Protein 9VLB (pdb70)

B-factor: mean 45.8, std 17.53, range [21.72, 123.03]

Structure (mmCIF, N/CA/C/O backbone):
data_9VLB
#
_entry.id   9VLB
#
_cell.length_a   77.593
_cell.length_b   109.735
_cell.length_c   40.760
_cell.angle_alpha   90.00
_cell.angle_beta   90.00
_cell.angle_gamma   90.00
#
_symmetry.space_group_name_H-M   'P 21 21 2'
#
loop_
_entity.id
_entity.type
_entity.pdbx_description
1 polymer 'Ras-related protein Rab7'
2 non-polymer "GUANOSINE-5'-DIPHOSPHATE"
3 non-polymer 'MAGNESIUM ION'
4 water water
#
loop_
_atom_site.group_PDB
_atom_site.id
_atom_site.type_symbol
_atom_site.label_atom_id
_atom_site.label_alt_id
_atom_site.label_comp_id
_atom_site.label_asym_id
_atom_site.label_entity_id
_atom_site.label_seq_id
_atom_site.pdbx_PDB_ins_code
_atom_site.Cartn_x
_atom_site.Cartn_y
_atom_site.Cartn_z
_atom_site.occupancy
_atom_site.B_iso_or_equiv
_atom_site.auth_seq_id
_atom_site.auth_comp_id
_atom_site.auth_asym_id
_atom_site.auth_atom_id
_atom_site.pdbx_PDB_model_num
ATOM 1 N N . THR A 1 6 ? 66.956 39.269 47.754 1.00 47.06 6 THR A N 1
ATOM 2 C CA . THR A 1 6 ? 66.235 38.759 46.594 1.00 38.66 6 THR A CA 1
ATOM 3 C C . THR A 1 6 ? 65.043 39.653 46.256 1.00 38.25 6 THR A C 1
ATOM 4 O O . THR A 1 6 ? 64.341 40.125 47.151 1.00 49.09 6 THR A O 1
ATOM 8 N N . PRO A 1 7 ? 64.819 39.889 44.965 1.00 37.76 7 PRO A N 1
ATOM 9 C CA . PRO A 1 7 ? 63.744 40.801 44.560 1.00 37.26 7 PRO A CA 1
ATOM 10 C C . PRO A 1 7 ? 62.367 40.210 44.813 1.00 34.98 7 PRO A C 1
ATOM 11 O O . PRO A 1 7 ? 62.172 38.992 44.810 1.00 33.64 7 PRO A O 1
ATOM 15 N N . VAL A 1 8 ? 61.403 41.100 45.031 1.00 34.84 8 VAL A N 1
ATOM 16 C CA . VAL A 1 8 ? 60.010 40.731 45.256 1.00 33.07 8 VAL A CA 1
ATOM 17 C C . VAL A 1 8 ? 59.191 41.267 44.091 1.00 32.55 8 VAL A C 1
ATOM 18 O O . VAL A 1 8 ? 59.110 42.485 43.887 1.00 33.75 8 VAL A O 1
ATOM 22 N N . LEU A 1 9 ? 58.582 40.362 43.332 1.00 32.43 9 LEU A N 1
ATOM 23 C CA . LEU A 1 9 ? 57.811 40.713 42.147 1.00 32.81 9 LEU A CA 1
ATOM 24 C C . LEU A 1 9 ? 56.325 40.549 42.440 1.00 29.59 9 LEU A C 1
ATOM 25 O O . LEU A 1 9 ? 55.891 39.485 42.894 1.00 27.98 9 LEU A O 1
ATOM 30 N N . LYS A 1 10 ? 55.554 41.601 42.174 1.00 30.64 10 LYS A N 1
ATOM 31 C CA . LYS A 1 10 ? 54.136 41.638 42.507 1.00 28.52 10 LYS A CA 1
ATOM 32 C C . LYS A 1 10 ? 53.306 41.061 41.367 1.00 27.20 10 LYS A C 1
ATOM 33 O O . LYS A 1 10 ? 53.411 41.513 40.222 1.00 27.44 10 LYS A O 1
ATOM 39 N N . VAL A 1 11 ? 52.482 40.065 41.686 1.00 26.07 11 VAL A N 1
ATOM 40 C CA . VAL A 1 11 ? 51.562 39.454 40.733 1.00 24.99 11 VAL A CA 1
ATOM 41 C C . VAL A 1 11 ? 50.150 39.657 41.257 1.00 24.72 11 VAL A C 1
ATOM 42 O O . VAL A 1 11 ? 49.823 39.205 42.361 1.00 29.22 11 VAL A O 1
ATOM 46 N N . ILE A 1 12 ? 49.316 40.322 40.471 1.00 27.67 12 ILE A N 1
ATOM 47 C CA . ILE A 1 12 ? 47.925 40.543 40.838 1.00 24.60 12 ILE A CA 1
ATOM 48 C C . ILE A 1 12 ? 47.055 39.528 40.115 1.00 23.61 12 ILE A C 1
ATOM 49 O O . ILE A 1 12 ? 47.383 39.052 39.022 1.00 23.09 12 ILE A O 1
ATOM 54 N N . LEU A 1 13 ? 45.938 39.181 40.745 1.00 23.63 13 LEU A N 1
ATOM 55 C CA . LEU A 1 13 ? 44.925 38.324 40.148 1.00 23.06 13 LEU A CA 1
ATOM 56 C C . LEU A 1 13 ? 43.755 39.196 39.714 1.00 23.35 13 LEU A C 1
ATOM 57 O O . LEU A 1 13 ? 43.151 39.887 40.542 1.00 24.19 13 LEU A O 1
ATOM 62 N N . CYS A 1 14 ? 43.446 39.172 38.423 1.00 22.86 14 CYS A N 1
ATOM 63 C CA . CYS A 1 14 ? 42.372 39.976 37.865 1.00 23.14 14 CYS A CA 1
ATOM 64 C C . CYS A 1 14 ? 41.351 39.076 37.184 1.00 22.77 14 CYS A C 1
ATOM 65 O O . CYS A 1 14 ? 41.635 37.928 36.834 1.00 32.29 14 CYS A O 1
ATOM 68 N N . GLY A 1 15 ? 40.150 39.617 37.003 1.00 23.21 15 GLY A N 1
ATOM 69 C CA . GLY A 1 15 ? 39.053 38.868 36.425 1.00 23.17 15 GLY A CA 1
ATOM 70 C C . GLY A 1 15 ? 37.741 39.188 37.108 1.00 24.14 15 GLY A C 1
ATOM 71 O O . GLY A 1 15 ? 37.723 39.904 38.114 1.00 24.91 15 GLY A O 1
ATOM 72 N N . GLU A 1 16 ? 36.636 38.669 36.580 1.00 24.40 16 GLU A N 1
ATOM 73 C CA . GLU A 1 16 ? 35.343 38.958 37.174 1.00 25.63 16 GLU A CA 1
ATOM 74 C C . GLU A 1 16 ? 35.104 38.071 38.395 1.00 26.45 16 GLU A C 1
ATOM 75 O O . GLU A 1 16 ? 35.882 37.167 38.710 1.00 25.98 16 GLU A O 1
ATOM 81 N N . TYR A 1 17 ? 34.003 38.347 39.087 1.00 27.95 17 TYR A N 1
ATOM 82 C CA . TYR A 1 17 ? 33.667 37.630 40.309 1.00 29.21 17 TYR A CA 1
ATOM 83 C C . TYR A 1 17 ? 33.150 36.235 39.974 1.00 29.47 17 TYR A C 1
ATOM 84 O O . TYR A 1 17 ? 32.186 36.087 39.217 1.00 29.91 17 TYR A O 1
ATOM 93 N N . GLY A 1 18 ? 33.796 35.213 40.531 1.00 29.39 18 GLY A N 1
ATOM 94 C CA . GLY A 1 18 ? 33.362 33.842 40.367 1.00 30.07 18 GLY A CA 1
ATOM 95 C C . GLY A 1 18 ? 34.191 32.983 39.435 1.00 28.80 18 GLY A C 1
ATOM 96 O O . GLY A 1 18 ? 33.801 31.840 39.170 1.00 29.59 18 GLY A O 1
ATOM 97 N N . VAL A 1 19 ? 35.321 33.485 38.933 1.00 28.19 19 VAL A N 1
ATOM 98 C CA . VAL A 1 19 ? 36.121 32.697 38.000 1.00 26.30 19 VAL A CA 1
ATOM 99 C C . VAL A 1 19 ? 37.046 31.734 38.735 1.00 26.38 19 VAL A C 1
ATOM 100 O O . VAL A 1 19 ? 37.356 30.654 38.218 1.00 27.59 19 VAL A O 1
ATOM 104 N N . GLY A 1 20 ? 37.504 32.092 39.931 1.00 26.49 20 GLY A N 1
ATOM 105 C CA . GLY A 1 20 ? 38.388 31.223 40.682 1.00 26.65 20 GLY A CA 1
ATOM 106 C C . GLY A 1 20 ? 39.680 31.886 41.111 1.00 25.66 20 GLY A C 1
ATOM 107 O O . GLY A 1 20 ? 40.685 31.204 4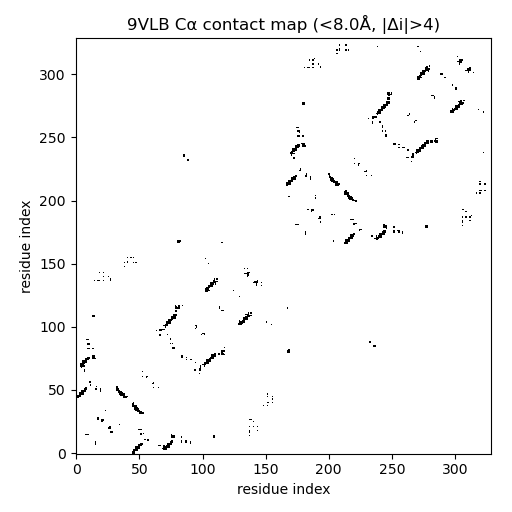1.336 1.00 27.53 20 GLY A O 1
ATOM 108 N N . LYS A 1 21 ? 39.672 33.216 41.228 1.00 25.30 21 LYS A N 1
ATOM 109 C CA . LYS A 1 21 ? 40.873 33.925 41.659 1.00 24.70 21 LYS A CA 1
ATOM 110 C C . LYS A 1 21 ? 41.236 33.561 43.093 1.00 25.49 21 LYS A C 1
ATOM 111 O O . LYS A 1 21 ? 42.400 33.270 43.394 1.00 25.52 21 LYS A O 1
ATOM 117 N N . SER A 1 22 ? 40.249 33.568 43.992 1.00 26.83 22 SER A N 1
ATOM 118 C CA . SER A 1 22 ? 40.510 33.208 45.381 1.00 27.90 22 SER A CA 1
ATOM 119 C C . SER A 1 22 ? 40.904 31.744 45.518 1.00 28.06 22 SER A C 1
ATOM 120 O O . SER A 1 22 ? 41.691 31.395 46.405 1.00 28.37 22 SER A O 1
ATOM 123 N N . SER A 1 23 ? 40.367 30.876 44.656 1.00 28.06 23 SER A N 1
ATOM 124 C CA . SER A 1 23 ? 40.764 29.473 44.678 1.00 28.45 23 SER A CA 1
ATOM 125 C C . SER A 1 23 ? 42.211 29.305 44.234 1.00 27.20 23 SER A C 1
ATOM 126 O O . SER A 1 23 ? 42.952 28.495 44.805 1.00 37.96 23 SER A O 1
ATOM 129 N N . LEU A 1 24 ? 42.629 30.055 43.211 1.00 25.91 24 LEU A N 1
ATOM 130 C CA . LEU A 1 24 ? 44.031 30.043 42.808 1.00 25.00 24 LEU A CA 1
ATOM 131 C C . LEU A 1 24 ? 44.922 30.585 43.916 1.00 25.00 24 LEU A C 1
ATOM 132 O O . LEU A 1 24 ? 46.009 30.052 44.168 1.00 31.35 24 LEU A O 1
ATOM 137 N N . PHE A 1 25 ? 44.477 31.652 44.584 1.00 25.25 25 PHE A N 1
ATOM 138 C CA . PHE A 1 25 ? 45.241 32.215 45.692 1.00 26.11 25 PHE A CA 1
ATOM 139 C C . PHE A 1 25 ? 45.395 31.200 46.817 1.00 26.57 25 PHE A C 1
ATOM 140 O O . PHE A 1 25 ? 46.484 31.041 47.381 1.00 26.58 25 PHE A O 1
ATOM 148 N N . ARG A 1 26 ? 44.311 30.497 47.153 1.00 27.60 26 ARG A N 1
ATOM 149 C CA . ARG A 1 26 ? 44.398 29.451 48.165 1.00 28.83 26 ARG A CA 1
ATOM 150 C C . ARG A 1 26 ? 45.380 28.367 47.740 1.00 28.41 26 ARG A C 1
ATOM 151 O O . ARG A 1 26 ? 46.259 27.976 48.515 1.00 37.38 26 ARG A O 1
ATOM 159 N N . ARG A 1 27 ? 45.263 27.893 46.493 1.00 27.87 27 ARG A N 1
ATOM 160 C CA . ARG A 1 27 ? 46.189 26.886 45.978 1.00 27.68 27 ARG A CA 1
ATOM 161 C C . ARG A 1 27 ? 47.636 27.354 46.081 1.00 26.88 27 ARG A C 1
ATOM 162 O O . ARG A 1 27 ? 48.543 26.548 46.317 1.00 30.62 27 ARG A O 1
ATOM 170 N N . PHE A 1 28 ? 47.868 28.656 45.909 1.00 26.89 28 PHE A N 1
ATOM 171 C CA . PHE A 1 28 ? 49.212 29.206 46.052 1.00 25.54 28 PHE A CA 1
ATOM 172 C C . PHE A 1 28 ? 49.718 29.042 47.481 1.00 26.34 28 PHE A C 1
ATOM 173 O O . PHE A 1 28 ? 50.812 28.513 47.710 1.00 36.12 28 PHE A O 1
ATOM 181 N N . ILE A 1 29 ? 48.917 29.474 48.458 1.00 27.03 29 ILE A N 1
ATOM 182 C CA . ILE A 1 29 ? 49.318 29.398 49.862 1.00 28.05 29 ILE A CA 1
ATOM 183 C C . ILE A 1 29 ? 49.476 27.945 50.294 1.00 32.01 29 ILE A C 1
ATOM 184 O O . ILE A 1 29 ? 50.481 27.561 50.905 1.00 53.05 29 ILE A O 1
ATOM 189 N N . ASN A 1 30 ? 48.482 27.119 49.984 1.00 37.97 30 ASN A N 1
ATOM 190 C CA . ASN A 1 30 ? 48.489 25.701 50.309 1.00 30.92 30 ASN A CA 1
ATOM 191 C C . ASN A 1 30 ? 47.744 24.958 49.212 1.00 35.84 30 ASN A C 1
ATOM 192 O O . ASN A 1 30 ? 46.770 25.467 48.659 1.00 56.21 30 ASN A O 1
ATOM 197 N N . ASN A 1 31 ? 48.199 23.752 48.885 1.00 31.32 31 ASN A N 1
ATOM 198 C CA . ASN A 1 31 ? 47.526 22.996 47.830 1.00 32.27 31 ASN A CA 1
ATOM 199 C C . ASN A 1 31 ? 46.235 22.422 48.406 1.00 40.88 31 ASN A C 1
ATOM 200 O O . ASN A 1 31 ? 46.123 21.236 48.730 1.00 54.15 31 ASN A O 1
ATOM 205 N N . THR A 1 32 ? 45.239 23.300 48.536 1.00 33.25 32 THR A N 1
ATOM 206 C CA . THR A 1 32 ? 43.959 22.967 49.141 1.00 36.58 32 THR A CA 1
ATOM 207 C C . THR A 1 32 ? 42.822 23.510 48.291 1.00 34.59 32 THR A C 1
ATOM 208 O O . THR A 1 32 ? 42.964 24.525 47.604 1.00 35.07 32 THR A O 1
ATOM 212 N N . PHE A 1 33 ? 41.684 22.825 48.357 1.00 36.47 33 PHE A N 1
ATOM 213 C CA . PHE A 1 33 ? 40.461 23.281 47.716 1.00 36.60 33 PHE A CA 1
ATOM 214 C C . PHE A 1 33 ? 39.335 23.258 48.737 1.00 38.86 33 PHE A C 1
ATOM 215 O O . PHE A 1 33 ? 39.115 22.241 49.402 1.00 41.06 33 PHE A O 1
ATOM 223 N N . VAL A 1 34 ? 38.635 24.379 48.865 1.00 42.22 34 VAL A N 1
ATOM 224 C CA . VAL A 1 34 ? 37.494 24.508 49.758 1.00 40.95 34 VAL A CA 1
ATOM 225 C C . VAL A 1 34 ? 36.304 24.977 48.928 1.00 41.08 34 VAL A C 1
ATOM 226 O O . VAL A 1 34 ? 36.339 26.076 48.369 1.00 44.72 34 VAL A O 1
ATOM 230 N N . PRO A 1 35 ? 35.236 24.176 48.803 1.00 43.35 35 PRO A N 1
ATOM 231 C CA . PRO A 1 35 ? 34.032 24.546 48.049 1.00 45.60 35 PRO A CA 1
ATOM 232 C C . PRO A 1 35 ? 33.348 25.792 48.603 1.00 60.20 35 PRO A C 1
ATOM 233 O O . PRO A 1 35 ? 32.521 26.379 47.905 1.00 57.20 35 PRO A O 1
ATOM 237 N N . GLY A 1 44 ? 41.449 35.687 54.480 1.00 50.63 44 GLY A N 1
ATOM 238 C CA . GLY A 1 44 ? 42.695 35.794 55.218 1.00 48.89 44 GLY A CA 1
ATOM 239 C C . GLY A 1 44 ? 43.426 37.099 54.976 1.00 51.34 44 GLY A C 1
ATOM 240 O O . GLY A 1 44 ? 43.111 38.121 55.586 1.00 40.36 44 GLY A O 1
ATOM 241 N N . LEU A 1 45 ? 44.410 37.066 54.081 1.00 39.33 45 LEU A N 1
ATOM 242 C CA . LEU A 1 45 ? 45.197 38.237 53.735 1.00 40.57 45 LEU A CA 1
ATOM 243 C C . LEU A 1 45 ? 45.071 38.514 52.243 1.00 38.96 45 LEU A C 1
ATOM 244 O O . LEU A 1 45 ? 44.686 37.644 51.457 1.00 37.93 45 LEU A O 1
ATOM 249 N N . ASP A 1 46 ? 45.398 39.749 51.858 1.00 45.35 46 ASP A N 1
ATOM 250 C CA . ASP A 1 46 ? 45.297 40.155 50.463 1.00 35.06 46 ASP A CA 1
ATOM 251 C C . ASP A 1 46 ? 46.472 39.679 49.621 1.00 34.70 46 ASP A C 1
ATOM 252 O O . ASP A 1 46 ? 46.329 39.554 48.400 1.00 29.48 46 ASP A O 1
ATOM 257 N N . HIS A 1 47 ? 47.622 39.410 50.236 1.00 34.29 47 HIS A N 1
ATOM 258 C CA . HIS A 1 47 ? 48.821 39.052 49.495 1.00 29.73 47 HIS A CA 1
ATOM 259 C C . HIS A 1 47 ? 49.563 37.936 50.214 1.00 29.64 47 HIS A C 1
ATOM 260 O O . HIS A 1 47 ? 49.487 37.804 51.438 1.00 30.88 47 HIS A O 1
ATOM 267 N N . PHE A 1 48 ? 50.286 37.134 49.434 1.00 28.36 48 PHE A N 1
ATOM 268 C CA . PHE A 1 48 ? 51.097 36.047 49.959 1.00 28.28 48 PHE A CA 1
ATOM 269 C C . PHE A 1 48 ? 52.375 35.942 49.141 1.00 27.58 48 PHE A C 1
ATOM 270 O O . PHE A 1 48 ? 52.343 36.030 47.911 1.00 26.71 48 PHE A O 1
ATOM 278 N N . GLU A 1 49 ? 53.496 35.749 49.830 1.00 28.19 49 GLU A N 1
ATOM 279 C CA . GLU A 1 49 ? 54.812 35.706 49.208 1.00 28.00 49 GLU A CA 1
ATOM 280 C C . GLU A 1 49 ? 55.347 34.281 49.225 1.00 27.63 49 GLU A C 1
ATOM 281 O O . GLU A 1 49 ? 55.260 33.593 50.247 1.00 28.09 49 GLU A O 1
ATOM 287 N N . LYS A 1 50 ? 55.899 33.845 48.095 1.00 27.04 50 LYS A N 1
ATOM 288 C CA . LYS A 1 50 ? 56.488 32.520 47.961 1.00 26.96 50 LYS A CA 1
ATOM 289 C C . LYS A 1 50 ? 57.821 32.632 47.238 1.00 27.34 50 LYS A C 1
ATOM 290 O O . LYS A 1 50 ? 57.935 33.342 46.234 1.00 27.22 50 LYS A O 1
ATOM 296 N N . LEU A 1 51 ? 58.824 31.924 47.749 1.00 29.85 51 LEU A N 1
ATOM 297 C CA . LEU A 1 51 ? 60.176 31.996 47.211 1.00 30.11 51 LEU A CA 1
ATOM 298 C C . LEU A 1 51 ? 60.376 30.945 46.125 1.00 28.65 51 LEU A C 1
ATOM 299 O O . LEU A 1 51 ? 60.086 29.762 46.332 1.00 28.54 51 LEU A O 1
ATOM 304 N N . TYR A 1 52 ? 60.870 31.387 44.970 1.00 28.99 52 TYR A N 1
ATOM 305 C CA . TYR A 1 52 ? 61.217 30.521 43.852 1.00 29.38 52 TYR A CA 1
ATOM 306 C C . TYR A 1 52 ? 62.676 30.744 43.487 1.00 31.58 52 TYR A C 1
ATOM 307 O O . TYR A 1 52 ? 63.171 31.873 43.558 1.00 33.49 52 TYR A O 1
ATOM 316 N N . GLN A 1 53 ? 63.364 29.675 43.087 1.00 31.81 53 GLN A N 1
ATOM 317 C CA . GLN A 1 53 ? 64.696 29.782 42.504 1.00 33.56 53 GLN A CA 1
ATOM 318 C C . GLN A 1 53 ? 64.649 29.280 41.070 1.00 36.71 53 GLN A C 1
ATOM 319 O O . GLN A 1 53 ? 64.299 28.120 40.826 1.00 35.92 53 GLN A O 1
ATOM 325 N N . VAL A 1 54 ? 65.017 30.143 40.131 1.00 36.58 54 VAL A N 1
ATOM 326 C CA . VAL A 1 54 ? 65.118 29.787 38.722 1.00 36.14 54 VAL A CA 1
ATOM 327 C C . VAL A 1 54 ? 66.583 29.915 38.333 1.00 38.61 54 VAL A C 1
ATOM 328 O O . VAL A 1 54 ? 67.110 31.031 38.249 1.00 46.49 54 VAL A O 1
ATOM 332 N N . ALA A 1 55 ? 67.241 28.778 38.097 1.00 40.09 55 ALA A N 1
ATOM 333 C CA . ALA A 1 55 ? 68.653 28.752 37.729 1.00 42.80 55 ALA A CA 1
ATOM 334 C C . ALA A 1 55 ? 69.505 29.533 38.722 1.00 43.25 55 ALA A C 1
ATOM 335 O O . ALA A 1 55 ? 69.636 29.138 39.886 1.00 42.56 55 ALA A O 1
ATOM 337 N N . ASP A 1 56 ? 70.073 30.654 38.266 1.00 44.62 56 ASP A N 1
ATOM 338 C CA . ASP A 1 56 ? 70.964 31.448 39.104 1.00 45.61 56 ASP A CA 1
ATOM 339 C C . ASP A 1 56 ? 70.210 32.366 40.060 1.00 43.57 56 ASP A C 1
ATOM 340 O O . ASP A 1 56 ? 70.727 32.686 41.135 1.00 43.91 56 ASP A O 1
ATOM 345 N N . LYS A 1 57 ? 68.995 32.783 39.714 1.00 41.72 57 LYS A N 1
ATOM 346 C CA . LYS A 1 57 ? 68.318 33.856 40.430 1.00 40.38 57 LYS A CA 1
ATOM 347 C C . LYS A 1 57 ? 67.177 33.333 41.294 1.00 37.87 57 LYS A C 1
ATOM 348 O O . LYS A 1 57 ? 66.410 32.460 40.875 1.00 36.71 57 LYS A O 1
ATOM 350 N N . ASP A 1 58 ? 67.073 33.884 42.501 1.00 37.35 58 ASP A N 1
ATOM 351 C CA . ASP A 1 58 ? 65.952 33.639 43.396 1.00 35.34 58 ASP A CA 1
ATOM 352 C C . ASP A 1 58 ? 65.032 34.853 43.383 1.00 34.56 58 ASP A C 1
ATOM 353 O O . ASP A 1 58 ? 65.499 35.995 43.358 1.00 35.79 58 ASP A O 1
ATOM 358 N N . VAL A 1 59 ? 63.725 34.603 43.401 1.00 32.78 59 VAL A N 1
ATOM 359 C CA . VAL A 1 59 ? 62.728 35.668 43.380 1.00 32.06 59 VAL A CA 1
ATOM 360 C C . VAL A 1 59 ? 61.589 35.305 44.322 1.00 30.60 59 VAL A C 1
ATOM 361 O O . VAL A 1 59 ? 61.241 34.129 44.471 1.00 30.37 59 VAL A O 1
ATOM 365 N N . LYS A 1 60 ? 61.012 36.318 44.961 1.00 30.56 60 LYS A N 1
ATOM 366 C CA . LYS A 1 60 ? 59.831 36.150 45.798 1.00 29.53 60 LYS A CA 1
ATOM 367 C C . LYS A 1 60 ? 58.616 36.662 45.037 1.00 28.65 60 LYS A C 1
ATOM 368 O O . LYS A 1 60 ? 58.539 37.852 44.714 1.00 29.24 60 LYS A O 1
ATOM 374 N N . LEU A 1 61 ? 57.678 35.765 44.744 1.00 27.45 61 LEU A N 1
ATOM 375 C CA . LEU A 1 61 ? 56.440 36.138 44.072 1.00 26.64 61 LEU A CA 1
ATOM 376 C C . LEU A 1 61 ? 55.425 36.570 45.123 1.00 26.54 61 LEU A C 1
ATOM 377 O O . LEU A 1 61 ? 55.084 35.791 46.019 1.00 26.38 61 LEU A O 1
ATOM 382 N N . GLN A 1 62 ? 54.946 37.805 45.013 1.00 26.91 62 GLN A N 1
ATOM 383 C CA . GLN A 1 62 ? 53.954 38.362 45.929 1.00 27.21 62 GLN A CA 1
ATOM 384 C C . GLN A 1 62 ? 52.610 38.376 45.207 1.00 26.36 62 GLN A C 1
ATOM 385 O O . GLN A 1 62 ? 52.298 39.321 44.477 1.00 29.65 62 GLN A O 1
ATOM 391 N N . LEU A 1 63 ? 51.816 37.327 45.410 1.00 25.67 63 LEU A N 1
ATOM 392 C CA . LEU A 1 63 ? 50.538 37.181 44.725 1.00 24.98 63 LEU A CA 1
ATOM 393 C C . LEU A 1 63 ? 49.451 37.932 45.482 1.00 25.67 63 LEU A C 1
ATOM 394 O O . LEU A 1 63 ? 49.313 37.775 46.698 1.00 26.44 63 LEU A O 1
ATOM 399 N N . TRP A 1 64 ? 48.676 38.738 44.761 1.00 25.61 64 TRP A N 1
ATOM 400 C CA . TRP A 1 64 ? 47.615 39.545 45.348 1.00 26.52 64 TRP A CA 1
ATOM 401 C C . TRP A 1 64 ? 46.251 39.058 44.875 1.00 26.02 64 TRP A C 1
ATOM 402 O O . TRP A 1 64 ? 46.071 38.734 43.696 1.00 25.04 64 TRP A O 1
ATOM 413 N N . ASP A 1 65 ? 45.293 39.013 45.795 1.00 26.95 65 ASP A N 1
ATOM 414 C CA . ASP A 1 65 ? 43.903 38.738 45.467 1.00 26.97 65 ASP A CA 1
ATOM 415 C C . ASP A 1 65 ? 43.077 40.005 45.649 1.00 28.17 65 ASP A C 1
ATOM 416 O O . ASP A 1 65 ? 43.453 40.919 46.388 1.00 29.37 65 ASP A O 1
ATOM 421 N N . THR A 1 66 ? 41.938 40.050 44.956 1.00 28.05 66 THR A N 1
ATOM 422 C CA . THR A 1 66 ? 41.107 41.248 44.971 1.00 29.26 66 THR A CA 1
ATOM 423 C C . THR A 1 66 ? 40.397 41.456 46.301 1.00 31.27 66 THR A C 1
ATOM 424 O O . THR A 1 66 ? 39.950 42.573 46.580 1.00 32.78 66 THR A O 1
ATOM 428 N N . GLY A 1 67 ? 40.286 40.417 47.124 1.00 31.62 67 GLY A N 1
ATOM 429 C CA . GLY A 1 67 ? 39.550 40.535 48.367 1.00 33.84 67 GLY A CA 1
ATOM 430 C C . GLY A 1 67 ? 38.055 40.655 48.184 1.00 34.96 67 GLY A C 1
ATOM 431 O O . GLY A 1 67 ? 37.376 41.234 49.038 1.00 37.24 67 GLY A O 1
ATOM 432 N N . GLY A 1 68 ? 37.521 40.126 47.085 1.00 33.66 68 GLY A N 1
ATOM 433 C CA . GLY A 1 68 ? 36.103 40.223 46.810 1.00 34.74 68 GLY A CA 1
ATOM 434 C C . GLY A 1 68 ? 35.619 41.596 46.410 1.00 35.51 68 GLY A C 1
ATOM 435 O O . GLY A 1 68 ? 34.408 41.792 46.270 1.00 36.74 68 GLY A O 1
ATOM 436 N N . MET A 1 69 ? 36.526 42.555 46.214 1.00 35.03 69 MET A N 1
ATOM 437 C CA . MET A 1 69 ? 36.116 43.914 45.886 1.00 36.11 69 MET A CA 1
ATOM 438 C C . MET A 1 69 ? 35.639 44.050 44.446 1.00 34.78 69 MET A C 1
ATOM 439 O O . MET A 1 69 ? 34.965 45.034 44.123 1.00 35.89 69 MET A O 1
ATOM 444 N N . GLU A 1 70 ? 35.969 43.093 43.576 1.00 32.66 70 GLU A N 1
ATOM 445 C CA . GLU A 1 70 ? 35.475 43.136 42.206 1.00 31.59 70 GLU A CA 1
ATOM 446 C C . GLU A 1 70 ? 33.994 42.801 42.109 1.00 32.59 70 GLU A C 1
ATOM 447 O O . GLU A 1 70 ? 33.414 42.938 41.027 1.00 32.06 70 GLU A O 1
ATOM 453 N N . ARG A 1 71 ? 33.373 42.364 43.207 1.00 34.22 71 ARG A N 1
ATOM 454 C CA . ARG A 1 71 ? 31.937 42.106 43.198 1.00 36.35 71 ARG A CA 1
ATOM 455 C C . ARG A 1 71 ? 31.147 43.407 43.147 1.00 37.38 71 ARG A C 1
ATOM 456 O O . ARG A 1 71 ? 30.106 43.483 42.485 1.00 53.02 71 ARG A O 1
ATOM 464 N N . ILE A 1 72 ? 31.627 44.441 43.840 1.00 38.52 72 ILE A N 1
ATOM 465 C CA . ILE A 1 72 ? 31.001 45.757 43.814 1.00 40.40 72 ILE A CA 1
ATOM 466 C C . ILE A 1 72 ? 31.723 46.711 42.869 1.00 39.21 72 ILE A C 1
ATOM 467 O O . ILE A 1 72 ? 31.433 47.912 42.868 1.00 40.85 72 ILE A O 1
ATOM 472 N N . ALA A 1 73 ? 32.661 46.203 42.066 1.00 36.66 73 ALA A N 1
ATOM 473 C CA . ALA A 1 73 ? 33.433 47.020 41.129 1.00 35.67 73 ALA A CA 1
ATOM 474 C C . ALA A 1 73 ? 34.132 48.175 41.844 1.00 37.23 73 ALA A C 1
ATOM 475 O O . ALA A 1 73 ? 34.146 49.310 41.364 1.00 38.45 73 ALA A O 1
ATOM 477 N N . SER A 1 74 ? 34.715 47.884 43.005 1.00 37.81 74 SER A N 1
ATOM 478 C CA . SER A 1 74 ? 35.432 48.871 43.804 1.00 39.52 74 SER A CA 1
ATOM 479 C C . SER A 1 74 ? 36.886 48.462 44.001 1.00 38.13 74 SER A C 1
ATOM 480 O O . SER A 1 74 ? 37.443 48.582 45.095 1.00 39.32 74 SER A O 1
ATOM 483 N N . VAL A 1 75 ? 37.518 47.970 42.939 1.00 35.79 75 VAL A N 1
ATOM 484 C CA . VAL A 1 75 ? 38.935 47.624 42.974 1.00 34.59 75 VAL A CA 1
ATOM 485 C C . VAL A 1 75 ? 39.732 48.917 42.838 1.00 35.83 75 VAL A C 1
ATOM 486 O O . VAL A 1 75 ? 39.709 49.565 41.789 1.00 41.97 75 VAL A O 1
ATOM 490 N N . THR A 1 76 ? 40.437 49.295 43.901 1.00 37.26 76 THR A N 1
ATOM 491 C CA . THR A 1 76 ? 41.156 50.559 43.917 1.00 46.43 76 THR A CA 1
ATOM 492 C C . THR A 1 76 ? 42.335 50.530 42.947 1.00 37.66 76 THR A C 1
ATOM 493 O O . THR A 1 76 ? 42.809 49.471 42.527 1.00 35.49 76 THR A O 1
ATOM 497 N N . SER A 1 77 ? 42.806 51.727 42.591 1.00 39.30 77 SER A N 1
ATOM 498 C CA . SER A 1 77 ? 43.946 51.847 41.691 1.00 38.65 77 SER A CA 1
ATOM 499 C C . SER A 1 77 ? 45.243 51.381 42.335 1.00 38.45 77 SER A C 1
ATOM 500 O O . SER A 1 77 ? 46.179 51.014 41.617 1.00 37.37 77 SER A O 1
ATOM 503 N N . SER A 1 78 ? 45.321 51.388 43.668 1.00 39.66 78 SER A N 1
ATOM 504 C CA . SER A 1 78 ? 46.513 50.899 44.350 1.00 39.52 78 SER A CA 1
ATOM 505 C C . SER A 1 78 ? 46.707 49.400 44.166 1.00 36.79 78 SER A C 1
ATOM 506 O O . SER A 1 78 ? 47.810 48.897 44.404 1.00 36.33 78 SER A O 1
ATOM 509 N N . TYR A 1 79 ? 45.663 48.680 43.753 1.00 35.21 79 TYR A N 1
ATOM 510 C CA . TYR A 1 79 ? 45.799 47.249 43.509 1.00 32.92 79 TYR A CA 1
ATOM 511 C C . TYR A 1 79 ? 46.627 46.970 42.263 1.00 31.64 79 TYR A C 1
ATOM 512 O O . TYR A 1 79 ? 47.365 45.979 42.220 1.00 30.44 79 TYR A O 1
ATOM 521 N N . TYR A 1 80 ? 46.529 47.829 41.249 1.00 32.14 80 TYR A N 1
ATOM 522 C CA . TYR A 1 80 ? 47.245 47.619 39.997 1.00 31.31 80 TYR A CA 1
ATOM 523 C C . TYR A 1 80 ? 48.631 48.246 39.992 1.00 32.68 80 TYR A C 1
ATOM 524 O O . TYR A 1 80 ? 49.502 47.789 39.244 1.00 32.11 80 TYR A O 1
ATOM 533 N N . LYS A 1 81 ? 48.856 49.277 40.803 1.00 34.75 81 LYS A N 1
ATOM 534 C CA . LYS A 1 81 ? 50.119 50.002 40.760 1.00 36.52 81 LYS A CA 1
ATOM 535 C C . LYS A 1 81 ? 51.284 49.105 41.161 1.00 35.87 81 LYS A C 1
ATOM 536 O O . LYS A 1 81 ? 51.160 48.253 42.045 1.00 34.87 81 LYS A O 1
ATOM 542 N N . PHE A 1 82 ? 52.421 49.302 40.488 1.00 36.66 82 PHE A N 1
ATOM 543 C CA . PHE A 1 82 ? 53.674 48.609 40.794 1.00 36.57 82 PHE A CA 1
ATOM 544 C C . PHE A 1 82 ? 53.545 47.094 40.660 1.00 34.09 82 PHE A C 1
ATOM 545 O O . PHE A 1 82 ? 54.254 46.341 41.331 1.00 33.75 82 PHE A O 1
ATOM 553 N N . ALA A 1 83 ? 52.649 46.634 39.792 1.00 32.56 83 ALA A N 1
ATOM 554 C CA . ALA A 1 83 ? 52.443 45.208 39.576 1.00 30.52 83 ALA A CA 1
ATOM 555 C C . ALA A 1 83 ? 53.360 44.728 38.458 1.00 30.46 83 ALA A C 1
ATOM 556 O O . ALA A 1 83 ? 53.236 45.174 37.312 1.00 30.85 83 ALA A O 1
ATOM 558 N N . GLU A 1 84 ? 54.282 43.822 38.792 1.00 30.21 84 GLU A N 1
ATOM 559 C CA . GLU A 1 84 ? 55.164 43.270 37.769 1.00 30.42 84 GLU A CA 1
ATOM 560 C C . GLU A 1 84 ? 54.413 42.344 36.821 1.00 28.96 84 GLU A C 1
ATOM 561 O O . GLU A 1 84 ? 54.815 42.191 35.66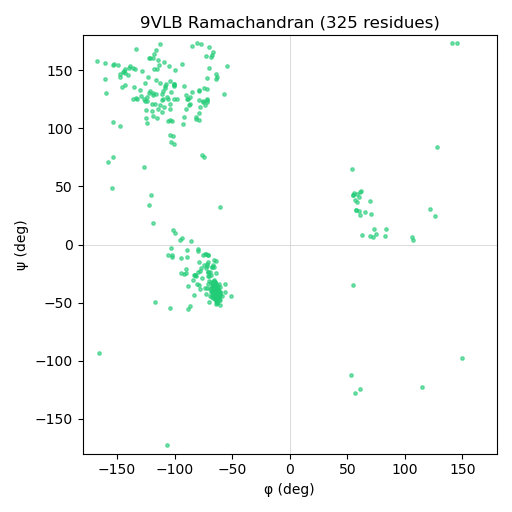2 1.00 29.44 84 GLU A O 1
ATOM 567 N N . ALA A 1 85 ? 53.329 41.726 37.284 1.00 28.80 85 ALA A N 1
ATOM 568 C CA . ALA A 1 85 ? 52.572 40.801 36.454 1.00 26.30 85 ALA A CA 1
ATOM 569 C C . ALA A 1 85 ? 51.107 40.830 36.856 1.00 25.31 85 ALA A C 1
ATOM 570 O O . ALA A 1 85 ? 50.763 41.153 37.996 1.00 25.36 85 ALA A O 1
ATOM 572 N N . ALA A 1 86 ? 50.250 40.476 35.902 1.00 24.66 86 ALA A N 1
ATOM 573 C CA . ALA A 1 86 ? 48.811 40.406 36.108 1.00 23.90 86 ALA A CA 1
ATOM 574 C C . ALA A 1 86 ? 48.290 39.129 35.470 1.00 23.08 86 ALA A C 1
ATOM 575 O O . ALA A 1 86 ? 48.525 38.887 34.282 1.00 23.24 86 ALA A O 1
ATOM 577 N N . ILE A 1 87 ? 47.593 38.315 36.254 1.00 22.51 87 ILE A N 1
ATOM 578 C CA . ILE A 1 87 ? 47.025 37.061 35.776 1.00 22.06 87 ILE A CA 1
ATOM 579 C C . ILE A 1 87 ? 45.538 37.285 35.543 1.00 23.39 87 ILE A C 1
ATOM 580 O O . ILE A 1 87 ? 44.758 37.387 36.496 1.00 21.84 87 ILE A O 1
ATOM 585 N N . LEU A 1 88 ? 45.140 37.363 34.276 1.00 21.82 88 LEU A N 1
ATOM 586 C CA . LEU A 1 88 ? 43.731 37.494 33.922 1.00 21.72 88 LEU A CA 1
ATOM 587 C C . LEU A 1 88 ? 43.093 36.111 33.960 1.00 22.97 88 LEU A C 1
ATOM 588 O O . LEU A 1 88 ? 43.383 35.261 33.112 1.00 23.64 88 LEU A O 1
ATOM 593 N N . VAL A 1 89 ? 42.230 35.881 34.946 1.00 21.73 89 VAL A N 1
ATOM 594 C CA . VAL A 1 89 ? 41.605 34.581 35.162 1.00 29.23 89 VAL A CA 1
ATOM 595 C C . VAL A 1 89 ? 40.194 34.608 34.598 1.00 29.15 89 VAL A C 1
ATOM 596 O O . VAL A 1 89 ? 39.457 35.585 34.780 1.00 25.31 89 VAL A O 1
ATOM 600 N N . PHE A 1 90 ? 39.814 33.534 33.906 1.00 22.75 90 PHE A N 1
ATOM 601 C CA . PHE A 1 90 ? 38.465 33.388 33.385 1.00 23.30 90 PHE A CA 1
ATOM 602 C C . PHE A 1 90 ? 38.048 31.928 33.472 1.00 24.22 90 PHE A C 1
ATOM 603 O O . PHE A 1 90 ? 38.880 31.021 33.380 1.00 24.40 90 PHE A O 1
ATOM 611 N N . SER A 1 91 ? 36.749 31.712 33.658 1.00 25.08 91 SER A N 1
ATOM 612 C CA . SER A 1 91 ? 36.200 30.366 33.728 1.00 26.38 91 SER A CA 1
ATOM 613 C C . SER A 1 91 ? 36.054 29.792 32.324 1.00 28.42 91 SER A C 1
ATOM 614 O O . SER A 1 91 ? 35.538 30.459 31.422 1.00 33.71 91 SER A O 1
ATOM 617 N N . LEU A 1 92 ? 36.510 28.550 32.141 1.00 27.76 92 LEU A N 1
ATOM 618 C CA . LEU A 1 92 ? 36.435 27.918 30.830 1.00 28.63 92 LEU A CA 1
ATOM 619 C C . LEU A 1 92 ? 35.011 27.545 30.440 1.00 31.50 92 LEU A C 1
ATOM 620 O O . LEU A 1 92 ? 34.752 27.299 29.257 1.00 35.36 92 LEU A O 1
ATOM 625 N N . ASP A 1 93 ? 34.086 27.496 31.397 1.00 35.32 93 ASP A N 1
ATOM 626 C CA . ASP A 1 93 ? 32.699 27.164 31.104 1.00 32.29 93 ASP A CA 1
ATOM 627 C C . ASP A 1 93 ? 31.825 28.391 30.883 1.00 31.66 93 ASP A C 1
ATOM 628 O O . ASP A 1 93 ? 30.687 28.245 30.423 1.00 51.16 93 ASP A O 1
ATOM 633 N N . ASN A 1 94 ? 32.322 29.586 31.195 1.00 29.95 94 ASN A N 1
ATOM 634 C CA . ASN A 1 94 ? 31.577 30.826 31.019 1.00 29.47 94 ASN A CA 1
ATOM 635 C C . ASN A 1 94 ? 32.339 31.718 30.050 1.00 32.95 94 ASN A C 1
ATOM 636 O O . ASN A 1 94 ? 33.450 32.164 30.355 1.00 33.58 94 ASN A O 1
ATOM 641 N N . ALA A 1 95 ? 31.740 31.977 28.886 1.00 40.17 95 ALA A N 1
ATOM 642 C CA . ALA A 1 95 ? 32.389 32.796 27.870 1.00 27.37 95 ALA A CA 1
ATOM 643 C C . ALA A 1 95 ? 32.337 34.284 28.187 1.00 26.43 95 ALA A C 1
ATOM 644 O O . ALA A 1 95 ? 33.136 35.047 27.634 1.00 32.80 95 ALA A O 1
ATOM 646 N N . SER A 1 96 ? 31.418 34.716 29.054 1.00 26.84 96 SER A N 1
ATOM 647 C CA . SER A 1 96 ? 31.363 36.127 29.422 1.00 26.30 96 SER A CA 1
ATOM 648 C C . SER A 1 96 ? 32.579 36.541 30.237 1.00 31.88 96 SER A C 1
ATOM 649 O O . SER A 1 96 ? 33.028 37.689 30.139 1.00 31.04 96 SER A O 1
ATOM 652 N N . SER A 1 97 ? 33.123 35.626 31.043 1.00 30.60 97 SER A N 1
ATOM 653 C CA . SER A 1 97 ? 34.292 35.950 31.853 1.00 28.68 97 SER A CA 1
ATOM 654 C C . SER A 1 97 ? 35.515 36.225 30.990 1.00 23.67 97 SER A C 1
ATOM 655 O O . SER A 1 97 ? 36.383 37.015 31.379 1.00 25.87 97 SER A O 1
ATOM 658 N N . PHE A 1 98 ? 35.607 35.587 29.823 1.00 23.82 98 PHE A N 1
ATOM 659 C CA . PHE A 1 98 ? 36.712 35.872 28.915 1.00 25.42 98 PHE A CA 1
ATOM 660 C C . PHE A 1 98 ? 36.480 37.169 28.148 1.00 25.39 98 PHE A C 1
ATOM 661 O O . PHE A 1 98 ? 37.433 37.900 27.860 1.00 28.35 98 PHE A O 1
ATOM 669 N N . HIS A 1 99 ? 35.223 37.465 27.808 1.00 34.72 99 HIS A N 1
ATOM 670 C CA . HIS A 1 99 ? 34.919 38.704 27.100 1.00 29.47 99 HIS A CA 1
ATOM 671 C C . HIS A 1 99 ? 35.156 39.925 27.978 1.00 23.71 99 HIS A C 1
ATOM 672 O O . HIS A 1 99 ? 35.551 40.982 27.474 1.00 24.95 99 HIS A O 1
ATOM 679 N N . ILE A 1 100 ? 34.926 39.797 29.288 1.00 24.97 100 ILE A N 1
ATOM 680 C CA . ILE A 1 100 ? 35.024 40.939 30.196 1.00 24.88 100 ILE A CA 1
ATOM 681 C C . ILE A 1 100 ? 36.457 41.276 30.573 1.00 28.15 100 ILE A C 1
ATOM 682 O O . ILE A 1 100 ? 36.689 42.291 31.243 1.00 23.86 100 ILE A O 1
ATOM 687 N N . LEU A 1 101 ? 37.431 40.465 30.151 1.00 25.17 101 LEU A N 1
ATOM 688 C CA . LEU A 1 101 ? 38.827 40.722 30.482 1.00 22.77 101 LEU A CA 1
ATOM 689 C C . LEU A 1 101 ? 39.369 41.995 29.843 1.00 30.85 101 LEU A C 1
ATOM 690 O O . LEU A 1 101 ? 40.446 42.452 30.241 1.00 33.23 101 LEU A O 1
ATOM 695 N N . SER A 1 102 ? 38.660 42.573 28.871 1.00 23.64 102 SER A N 1
ATOM 696 C CA . SER A 1 102 ? 39.140 43.796 28.234 1.00 26.43 102 SER A CA 1
ATOM 697 C C . SER A 1 102 ? 39.165 44.960 29.217 1.00 30.20 102 SER A C 1
ATOM 698 O O . SER A 1 102 ? 40.114 45.752 29.224 1.00 36.11 102 SER A O 1
ATOM 701 N N . GLN A 1 103 ? 38.128 45.084 30.050 1.00 25.12 103 GLN A N 1
ATOM 702 C CA . GLN A 1 103 ? 38.116 46.138 31.059 1.00 28.93 103 GLN A CA 1
ATOM 703 C C . GLN A 1 103 ? 39.267 45.974 32.042 1.00 43.63 103 GLN A C 1
ATOM 704 O O . GLN A 1 103 ? 39.946 46.950 32.384 1.00 45.76 103 GLN A O 1
ATOM 710 N N . HIS A 1 104 ? 39.502 44.744 32.508 1.00 35.33 104 HIS A N 1
ATOM 711 C CA . HIS A 1 104 ? 40.578 44.512 33.465 1.00 24.88 104 HIS A CA 1
ATOM 712 C C . HIS A 1 104 ? 41.937 44.816 32.850 1.00 25.57 104 HIS A C 1
ATOM 713 O O . HIS A 1 104 ? 42.796 45.426 33.497 1.00 30.97 104 HIS A O 1
ATOM 720 N N . LEU A 1 105 ? 42.148 44.405 31.598 1.00 28.83 105 LEU A N 1
ATOM 721 C CA . LEU A 1 105 ? 43.408 44.705 30.928 1.00 25.30 105 LEU A CA 1
ATOM 722 C C . LEU A 1 105 ? 43.578 46.205 30.725 1.00 26.73 105 LEU A C 1
ATOM 723 O O . LEU A 1 105 ? 44.694 46.729 30.817 1.00 27.68 105 LEU A O 1
ATOM 728 N N . LEU A 1 106 ? 42.480 46.914 30.454 1.00 29.51 106 LEU A N 1
ATOM 729 C CA . LEU A 1 106 ? 42.549 48.364 30.306 1.00 28.74 106 LEU A CA 1
ATOM 730 C C . LEU A 1 106 ? 42.986 49.020 31.610 1.00 29.66 106 LEU A C 1
ATOM 731 O O . LEU A 1 106 ? 43.848 49.907 31.615 1.00 38.56 106 LEU A O 1
ATOM 736 N N . GLU A 1 107 ? 42.400 48.590 32.730 1.00 30.80 107 GLU A N 1
ATOM 737 C CA . GLU A 1 107 ? 42.787 49.131 34.030 1.00 30.08 107 GLU A CA 1
ATOM 738 C C . GLU A 1 107 ? 44.241 48.811 34.352 1.00 34.15 107 GLU A C 1
ATOM 739 O O . GLU A 1 107 ? 44.971 49.661 34.877 1.00 41.33 107 GLU A O 1
ATOM 745 N N . ILE A 1 108 ? 44.677 47.585 34.050 1.00 28.77 108 ILE A N 1
ATOM 746 C CA . ILE A 1 108 ? 46.061 47.194 34.308 1.00 30.96 108 ILE A CA 1
ATOM 747 C C . ILE A 1 108 ? 47.020 48.084 33.529 1.00 37.74 108 ILE A C 1
ATOM 748 O O . ILE A 1 108 ? 47.952 48.668 34.094 1.00 43.43 108 ILE A O 1
ATOM 753 N N . VAL A 1 109 ? 46.802 48.201 32.217 1.00 30.30 109 VAL A N 1
ATOM 754 C CA . VAL A 1 109 ? 47.688 49.006 31.381 1.00 32.03 109 VAL A CA 1
ATOM 755 C C . VAL A 1 109 ? 47.654 50.467 31.815 1.00 34.50 109 VAL A C 1
ATOM 756 O O . VAL A 1 109 ? 48.677 51.163 31.783 1.00 40.25 109 VAL A O 1
ATOM 760 N N . SER A 1 110 ? 46.486 50.949 32.247 1.00 37.51 110 SER A N 1
ATOM 761 C CA . SER A 1 110 ? 46.359 52.352 32.632 1.00 36.23 110 SER A CA 1
ATOM 762 C C . SER A 1 110 ? 47.167 52.664 33.885 1.00 37.37 110 SER A C 1
ATOM 763 O O . SER A 1 110 ? 47.803 53.721 33.973 1.00 39.75 110 SER A O 1
ATOM 766 N N . TYR A 1 111 ? 47.159 51.757 34.862 1.00 35.92 111 TYR A N 1
ATOM 767 C CA . TYR A 1 111 ? 47.830 51.983 36.134 1.00 36.97 111 TYR A CA 1
ATOM 768 C C . TYR A 1 111 ? 49.163 51.256 36.261 1.00 36.55 111 TYR A C 1
ATOM 769 O O . TYR A 1 111 ? 49.906 51.529 37.209 1.00 37.75 111 TYR A O 1
ATOM 778 N N . ALA A 1 112 ? 49.484 50.343 35.344 1.00 37.20 112 ALA A N 1
ATOM 779 C CA . ALA A 1 112 ? 50.754 49.629 35.406 1.00 34.94 112 ALA A CA 1
ATOM 780 C C . ALA A 1 112 ? 51.196 49.158 34.026 1.00 34.64 112 ALA A C 1
ATOM 781 O O . ALA A 1 112 ? 51.090 47.970 33.703 1.00 35.90 112 ALA A O 1
ATOM 783 N N . GLU A 1 113 ? 51.688 50.081 33.203 1.00 42.63 113 GLU A N 1
ATOM 784 C CA . GLU A 1 113 ? 52.221 49.703 31.907 1.00 46.32 113 GLU A CA 1
ATOM 785 C C . GLU A 1 113 ? 53.489 48.868 32.081 1.00 50.34 113 GLU A C 1
ATOM 786 O O . GLU A 1 113 ? 54.086 48.807 33.161 1.00 49.11 113 GLU A O 1
ATOM 792 N N . ASN A 1 114 ? 53.900 48.220 30.989 1.00 42.48 114 ASN A N 1
ATOM 793 C CA . ASN A 1 114 ? 55.086 47.362 30.978 1.00 37.30 114 ASN A CA 1
ATOM 794 C C . ASN A 1 114 ? 54.960 46.233 31.999 1.00 35.64 114 ASN A C 1
ATOM 795 O O . ASN A 1 114 ? 55.937 45.833 32.636 1.00 44.04 114 ASN A O 1
ATOM 800 N N . ALA A 1 115 ? 53.745 45.716 32.157 1.00 33.10 115 ALA A N 1
ATOM 801 C CA . ALA A 1 115 ? 53.463 44.614 33.064 1.00 31.24 115 ALA A CA 1
ATOM 802 C C . ALA A 1 115 ? 53.175 43.353 32.263 1.00 30.06 115 ALA A C 1
ATOM 803 O O . ALA A 1 115 ? 52.446 43.393 31.267 1.00 30.36 115 ALA A O 1
ATOM 805 N N . LYS A 1 116 ? 53.750 42.236 32.700 1.00 29.50 116 LYS A N 1
ATOM 806 C CA . LYS A 1 116 ? 53.568 40.970 32.001 1.00 28.76 116 LYS A CA 1
ATOM 807 C C . LYS A 1 116 ? 52.150 40.458 32.223 1.00 27.03 116 LYS A C 1
ATOM 808 O O . LYS A 1 116 ? 51.713 40.291 33.367 1.00 26.10 116 LYS A O 1
ATOM 814 N N . ILE A 1 117 ? 51.432 40.208 31.133 1.00 26.82 117 ILE A N 1
ATOM 815 C CA . ILE A 1 117 ? 50.050 39.747 31.189 1.00 28.16 117 ILE A CA 1
ATOM 816 C C . ILE A 1 117 ? 50.033 38.244 30.950 1.00 25.09 117 ILE A C 1
ATOM 817 O O . ILE A 1 117 ? 50.557 37.761 29.939 1.00 27.28 117 ILE A O 1
ATOM 822 N N . PHE A 1 118 ? 49.436 37.506 31.881 1.00 24.09 118 PHE A N 1
ATOM 823 C CA . PHE A 1 118 ? 49.253 36.070 31.750 1.00 23.88 118 PHE A CA 1
ATOM 824 C C . PHE A 1 118 ? 47.764 35.752 31.743 1.00 23.13 118 PHE A C 1
ATOM 825 O O . PHE A 1 118 ? 46.955 36.475 32.334 1.00 22.60 118 PHE A O 1
ATOM 833 N N . LEU A 1 119 ? 47.408 34.666 31.063 1.00 23.39 119 LEU A N 1
ATOM 834 C CA . LEU A 1 119 ? 46.019 34.269 30.883 1.00 23.05 119 LEU A CA 1
ATOM 835 C C . LEU A 1 119 ? 45.803 32.905 31.519 1.00 23.13 119 LEU A C 1
ATOM 836 O O . LEU A 1 119 ? 46.572 31.971 31.268 1.00 23.83 119 LEU A O 1
ATOM 841 N N . CYS A 1 120 ? 44.760 32.791 32.338 1.00 22.70 120 CYS A N 1
ATOM 842 C CA . CYS A 1 120 ? 44.461 31.565 33.066 1.00 23.01 120 CYS A CA 1
ATOM 843 C C . CYS A 1 120 ? 43.044 31.117 32.740 1.00 26.85 120 CYS A C 1
ATOM 844 O O . CYS A 1 120 ? 42.089 31.874 32.941 1.00 30.51 120 CYS A O 1
ATOM 847 N N . GLY A 1 121 ? 42.913 29.889 32.245 1.00 29.66 121 GLY A N 1
ATOM 848 C CA . GLY A 1 121 ? 41.611 29.298 32.009 1.00 25.02 121 GLY A CA 1
ATOM 849 C C . GLY A 1 121 ? 41.241 28.315 33.100 1.00 25.70 121 GLY A C 1
ATOM 850 O O . GLY A 1 121 ? 41.592 27.134 33.030 1.00 26.76 121 GLY A O 1
ATOM 851 N N . ASN A 1 122 ? 40.532 28.793 34.117 1.00 25.38 122 ASN A N 1
ATOM 852 C CA . ASN A 1 122 ? 40.239 27.977 35.282 1.00 26.19 122 ASN A CA 1
ATOM 853 C C . ASN A 1 122 ? 38.994 27.122 35.042 1.00 27.66 122 ASN A C 1
ATOM 854 O O . ASN A 1 122 ? 38.279 27.279 34.048 1.00 27.91 122 ASN A O 1
ATOM 859 N N . LYS A 1 123 ? 38.751 26.195 35.973 1.00 28.87 123 LYS A N 1
ATOM 860 C CA . LYS A 1 123 ? 37.604 25.285 35.925 1.00 30.74 123 LYS A CA 1
ATOM 861 C C . LYS A 1 123 ? 37.650 24.400 34.679 1.00 31.78 123 LYS A C 1
ATOM 862 O O . LYS A 1 123 ? 36.651 24.215 33.981 1.00 45.67 123 LYS A O 1
ATOM 868 N N . SER A 1 124 ? 38.831 23.839 34.407 1.00 31.78 124 SER A N 1
ATOM 869 C CA . SER A 1 124 ? 39.002 22.986 33.237 1.00 33.08 124 SER A CA 1
ATOM 870 C C . SER A 1 124 ? 38.293 21.645 33.374 1.00 35.62 124 SER A C 1
ATOM 871 O O . SER A 1 124 ? 38.222 20.900 32.392 1.00 44.20 124 SER A O 1
ATOM 874 N N . ASP A 1 125 ? 37.777 21.321 34.556 1.00 39.20 125 ASP A N 1
ATOM 875 C CA . ASP A 1 125 ? 37.008 20.103 34.765 1.00 39.11 125 ASP A CA 1
ATOM 876 C C . ASP A 1 125 ? 35.521 20.291 34.496 1.00 40.12 125 ASP A C 1
ATOM 877 O O . ASP A 1 125 ? 34.768 19.313 34.550 1.00 42.72 125 ASP A O 1
ATOM 882 N N . LEU A 1 126 ? 35.082 21.518 34.209 1.00 38.36 126 LEU A N 1
ATOM 883 C CA . LEU A 1 126 ? 33.678 21.811 33.941 1.00 43.04 126 LEU A CA 1
ATOM 884 C C . LEU A 1 126 ? 33.465 22.368 32.537 1.00 65.35 126 LEU A C 1
ATOM 885 O O . LEU A 1 126 ? 32.428 22.983 32.269 1.00 72.26 126 LEU A O 1
ATOM 890 N N . GLU A 1 127 ? 34.425 22.168 31.634 1.00 65.06 127 GLU A N 1
ATOM 891 C CA . GLU A 1 127 ? 34.336 22.682 30.273 1.00 54.98 127 GLU A CA 1
ATOM 892 C C . GLU A 1 127 ? 34.001 21.598 29.256 1.00 50.69 127 GLU A C 1
ATOM 893 O O . GLU A 1 127 ? 33.029 21.735 28.507 1.00 46.59 127 GLU A O 1
ATOM 895 N N . GLY A 1 128 ? 34.790 20.526 29.220 1.00 56.79 128 GLY A N 1
ATOM 896 C CA . GLY A 1 128 ? 34.591 19.413 28.290 1.00 54.88 128 GLY A CA 1
ATOM 897 C C . GLY A 1 128 ? 34.542 19.887 26.840 1.00 58.73 128 GLY A C 1
ATOM 898 O O . GLY A 1 128 ? 33.564 19.649 26.131 1.00 68.15 128 GLY A O 1
ATOM 899 N N . ASP A 1 135 ? 30.449 28.162 26.931 1.00 48.62 135 ASP A N 1
ATOM 900 C CA . ASP A 1 135 ? 31.751 27.527 27.097 1.00 55.53 135 ASP A CA 1
ATOM 901 C C . ASP A 1 135 ? 32.705 27.950 25.984 1.00 69.66 135 ASP A C 1
ATOM 902 O O . ASP A 1 135 ? 32.971 29.140 25.804 1.00 73.92 135 ASP A O 1
ATOM 904 N N . ALA A 1 136 ? 33.217 26.963 25.251 1.00 76.48 136 ALA A N 1
ATOM 905 C CA . ALA A 1 136 ? 34.092 27.169 24.087 1.00 74.70 136 ALA A CA 1
ATOM 906 C C . ALA A 1 136 ? 35.350 27.895 24.561 1.00 61.01 136 ALA A C 1
ATOM 907 O O . ALA A 1 136 ? 36.018 27.396 25.481 1.00 65.74 136 ALA A O 1
AT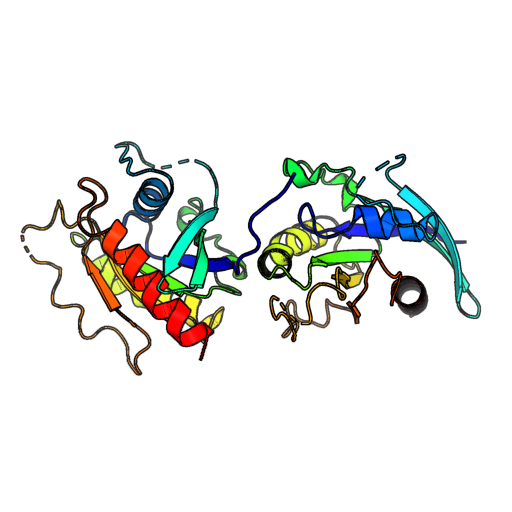OM 909 N N . ASP A 1 137 ? 35.705 29.044 23.977 1.00 66.07 137 ASP A N 1
ATOM 910 C CA . ASP A 1 137 ? 36.934 29.769 24.310 1.00 76.65 137 ASP A CA 1
ATOM 911 C C . ASP A 1 137 ? 38.170 28.900 24.079 1.00 80.85 137 ASP A C 1
ATOM 912 O O . ASP A 1 137 ? 39.097 28.875 24.892 1.00 88.28 137 ASP A O 1
ATOM 914 N N . ILE A 1 138 ? 38.183 28.181 22.955 1.00 84.38 138 ILE A N 1
ATOM 915 C CA . ILE A 1 138 ? 39.322 27.331 22.628 1.00 86.57 138 ILE A CA 1
ATOM 916 C C . ILE A 1 138 ? 40.497 28.130 22.081 1.00 84.27 138 ILE A C 1
ATOM 917 O O . ILE A 1 138 ? 41.640 27.662 22.149 1.00 54.55 138 ILE A O 1
ATOM 919 N N . GLU A 1 139 ? 40.250 29.323 21.543 1.00 83.86 139 GLU A N 1
ATOM 920 C CA . GLU A 1 139 ? 41.297 30.150 20.957 1.00 72.52 139 GLU A CA 1
ATOM 921 C C . GLU A 1 139 ? 41.256 31.528 21.598 1.00 88.26 139 GLU A C 1
ATOM 922 O O . GLU A 1 139 ? 40.208 32.183 21.600 1.00 69.43 139 GLU A O 1
ATOM 924 N N . THR A 1 140 ? 42.394 31.961 22.147 1.00 89.90 140 THR A N 1
ATOM 925 C CA . THR A 1 140 ? 42.506 33.340 22.610 1.00 71.03 140 THR A CA 1
ATOM 926 C C . THR A 1 140 ? 42.320 34.312 21.454 1.00 85.26 140 THR A C 1
ATOM 927 O O . THR A 1 140 ? 41.761 35.402 21.631 1.00 59.39 140 THR A O 1
ATOM 931 N N . PHE A 1 141 ? 42.782 33.928 20.260 1.00 86.21 141 PHE A N 1
ATOM 932 C CA . PHE A 1 141 ? 42.550 34.679 19.025 1.00 74.83 141 PHE A CA 1
ATOM 933 C C . PHE A 1 141 ? 43.120 36.093 19.108 1.00 93.11 141 PHE A C 1
ATOM 934 O O . PHE A 1 141 ? 42.501 37.056 18.650 1.00 91.21 141 PHE A O 1
ATOM 936 N N . CYS A 1 142 ? 44.312 36.213 19.690 1.00 83.51 142 CYS A N 1
ATOM 937 C CA . CYS A 1 142 ? 45.016 37.487 19.824 1.00 82.79 142 CYS A CA 1
ATOM 938 C C . CYS A 1 142 ? 44.128 38.535 20.496 1.00 82.07 142 CYS A C 1
ATOM 939 O O . CYS A 1 142 ? 43.734 39.538 19.898 1.00 80.46 142 CYS A O 1
ATOM 942 N N . GLU A 1 143 ? 43.806 38.268 21.766 1.00 71.70 143 GLU A N 1
ATOM 943 C CA . GLU A 1 143 ? 43.000 39.205 22.543 1.00 78.61 143 GLU A CA 1
ATOM 944 C C . GLU A 1 143 ? 43.649 40.582 22.584 1.00 75.77 143 GLU A C 1
ATOM 945 O O . GLU A 1 143 ? 42.962 41.606 22.485 1.00 57.14 143 GLU A O 1
ATOM 951 N N . GLN A 1 144 ? 44.971 40.625 22.732 1.00 69.78 144 GLN A N 1
ATOM 952 C CA . GLN A 1 144 ? 45.730 41.857 22.605 1.00 66.87 144 GLN A CA 1
ATOM 953 C C . GLN A 1 144 ? 46.978 41.571 21.783 1.00 78.45 144 GLN A C 1
ATOM 954 O O . GLN A 1 144 ? 47.486 40.446 21.773 1.00 79.79 144 GLN A O 1
ATOM 960 N N . CYS A 1 145 ? 47.464 42.595 21.093 1.00 76.49 145 CYS A N 1
ATOM 961 C CA . CYS A 1 145 ? 48.536 42.438 20.124 1.00 73.67 145 CYS A CA 1
ATOM 962 C C . CYS A 1 145 ? 49.848 42.997 20.672 1.00 66.73 145 CYS A C 1
ATOM 963 O O . CYS A 1 145 ? 49.949 43.379 21.844 1.00 46.90 145 CYS A O 1
ATOM 966 N N . HIS A 1 146 ? 50.861 43.041 19.802 1.00 76.93 146 HIS A N 1
ATOM 967 C CA . HIS A 1 146 ? 52.233 43.392 20.174 1.00 66.65 146 HIS A CA 1
ATOM 968 C C . HIS A 1 146 ? 52.778 42.459 21.251 1.00 77.61 146 HIS A C 1
ATOM 969 O O . HIS A 1 146 ? 53.623 42.853 22.059 1.00 85.77 146 HIS A O 1
ATOM 976 N N . ASN A 1 147 ? 52.294 41.214 21.255 1.00 77.28 147 ASN A N 1
ATOM 977 C CA . ASN A 1 147 ? 52.728 40.188 22.204 1.00 73.79 147 ASN A CA 1
ATOM 978 C C . ASN A 1 147 ? 52.550 40.649 23.648 1.00 78.38 147 ASN A C 1
ATOM 979 O O . ASN A 1 147 ? 53.434 40.472 24.489 1.00 59.03 147 ASN A O 1
ATOM 984 N N . LEU A 1 148 ? 51.395 41.251 23.941 1.00 69.10 148 LEU A N 1
ATOM 985 C CA . LEU A 1 148 ? 51.105 41.637 25.317 1.00 63.16 148 LEU A CA 1
ATOM 986 C C . LEU A 1 148 ? 50.902 40.409 26.195 1.00 51.18 148 LEU A C 1
ATOM 987 O O . LEU A 1 148 ? 51.319 40.394 27.359 1.00 49.96 148 LEU A O 1
ATOM 992 N N . VAL A 1 149 ? 50.273 39.370 25.654 1.00 47.37 149 VAL A N 1
ATOM 993 C CA . VAL A 1 149 ? 50.095 38.116 26.378 1.00 58.11 149 VAL A CA 1
ATOM 994 C C . VAL A 1 149 ? 51.399 37.332 26.312 1.00 69.13 149 VAL A C 1
ATOM 995 O O . VAL A 1 149 ? 51.914 37.053 25.223 1.00 45.91 149 VAL A O 1
ATOM 999 N N . ASN A 1 150 ? 51.937 36.975 27.479 1.00 59.67 150 ASN A N 1
ATOM 1000 C CA . ASN A 1 150 ? 53.187 36.225 27.519 1.00 51.86 150 ASN A CA 1
ATOM 1001 C C . ASN A 1 150 ? 52.952 34.731 27.328 1.00 51.70 150 ASN A C 1
ATOM 1002 O O . ASN A 1 150 ? 53.693 34.076 26.587 1.00 43.47 150 ASN A O 1
ATOM 1007 N N . SER A 1 151 ? 51.932 34.179 27.981 1.00 40.28 151 SER A N 1
ATOM 1008 C CA . SER A 1 151 ? 51.582 32.774 27.821 1.00 37.46 151 SER A CA 1
ATOM 1009 C C . SER A 1 151 ? 50.210 32.546 28.438 1.00 27.29 151 SER A C 1
ATOM 1010 O O . SER A 1 151 ? 49.760 33.312 29.294 1.00 29.03 151 SER A O 1
ATOM 1013 N N . THR A 1 152 ? 49.551 31.482 27.988 1.00 35.58 152 THR A N 1
ATOM 1014 C CA . THR A 1 152 ? 48.233 31.104 28.474 1.00 27.83 152 THR A CA 1
ATOM 1015 C C . THR A 1 152 ? 48.314 29.782 29.226 1.00 27.03 152 THR A C 1
ATOM 1016 O O . THR A 1 152 ? 49.208 28.966 28.987 1.00 28.27 152 THR A O 1
ATOM 1020 N N . TYR A 1 153 ? 47.368 29.579 30.141 1.00 26.14 153 TYR A N 1
ATOM 1021 C CA . TYR A 1 153 ? 47.354 28.397 30.989 1.00 26.51 153 TYR A CA 1
ATOM 1022 C C . TYR A 1 153 ? 45.919 27.945 31.214 1.00 26.44 153 TYR A C 1
ATOM 1023 O O . TYR A 1 153 ? 44.994 28.760 31.264 1.00 30.54 153 TYR A O 1
ATOM 1032 N N . LYS A 1 154 ? 45.744 26.633 31.350 1.00 27.61 154 LYS A N 1
ATOM 1033 C CA . LYS A 1 154 ? 44.457 26.028 31.678 1.00 28.02 154 LYS A CA 1
ATOM 1034 C C . LYS A 1 154 ? 44.611 25.298 33.005 1.00 28.26 154 LYS A C 1
ATOM 1035 O O . LYS A 1 154 ? 45.305 24.278 33.081 1.00 29.42 154 LYS A O 1
ATOM 1041 N N . THR A 1 155 ? 43.973 25.820 34.046 1.00 28.71 155 THR A N 1
ATOM 1042 C CA . THR A 1 155 ? 44.101 25.289 35.394 1.00 27.63 155 THR A CA 1
ATOM 1043 C C . THR A 1 155 ? 42.759 24.761 35.884 1.00 28.55 155 THR A C 1
ATOM 1044 O O . THR A 1 155 ? 41.707 25.008 35.290 1.00 32.82 155 THR A O 1
ATOM 1048 N N . SER A 1 156 ? 42.815 24.018 36.990 1.00 29.36 156 SER A N 1
ATOM 1049 C CA . SER A 1 156 ? 41.610 23.514 37.648 1.00 30.58 156 SER A CA 1
ATOM 1050 C C . SER A 1 156 ? 41.903 23.468 39.145 1.00 30.64 156 SER A C 1
ATOM 1051 O O . SER A 1 156 ? 42.584 22.553 39.616 1.00 31.54 156 SER A O 1
ATOM 1054 N N . CYS A 1 157 ? 41.388 24.456 39.880 1.00 29.89 157 CYS A N 1
ATOM 1055 C CA . CYS A 1 157 ? 41.640 24.523 41.315 1.00 30.10 157 CYS A CA 1
ATOM 1056 C C . CYS A 1 157 ? 41.054 23.335 42.063 1.00 32.24 157 CYS A C 1
ATOM 1057 O O . CYS A 1 157 ? 41.544 22.996 43.145 1.00 32.78 157 CYS A O 1
ATOM 1060 N N . LYS A 1 158 ? 40.018 22.697 41.514 1.00 33.67 158 LYS A N 1
ATOM 1061 C CA . LYS A 1 158 ? 39.429 21.540 42.179 1.00 36.12 158 LYS A CA 1
ATOM 1062 C C . LYS A 1 158 ? 40.391 20.358 42.181 1.00 37.05 158 LYS A C 1
ATOM 1063 O O . LYS A 1 158 ? 40.554 19.684 43.205 1.00 38.43 158 LYS A O 1
ATOM 1069 N N . THR A 1 159 ? 41.045 20.097 41.049 1.00 36.88 159 THR A N 1
ATOM 1070 C CA . THR A 1 159 ? 41.990 18.997 40.930 1.00 37.63 159 THR A CA 1
ATOM 1071 C C . THR A 1 159 ? 43.445 19.442 41.000 1.00 35.93 159 THR A C 1
ATOM 1072 O O . THR A 1 159 ? 44.333 18.586 41.075 1.00 36.86 159 THR A O 1
ATOM 1076 N N . GLY A 1 160 ? 43.713 20.746 40.977 1.00 33.72 160 GLY A N 1
ATOM 1077 C CA . GLY A 1 160 ? 45.077 21.233 41.027 1.00 32.34 160 GLY A CA 1
ATOM 1078 C C . GLY A 1 160 ? 45.863 21.080 39.746 1.00 32.17 160 GLY A C 1
ATOM 1079 O O . GLY A 1 160 ? 47.073 21.323 39.748 1.00 31.50 160 GLY A O 1
ATOM 1080 N N . LYS A 1 161 ? 45.215 20.693 38.650 1.00 33.00 161 LYS A N 1
ATOM 1081 C CA . LYS A 1 161 ? 45.919 20.442 37.399 1.00 33.35 161 LYS A CA 1
ATOM 1082 C C . LYS A 1 161 ? 46.384 21.754 36.777 1.00 32.20 161 LYS A C 1
ATOM 1083 O O . LYS A 1 161 ? 45.573 22.646 36.510 1.00 30.40 161 LYS A O 1
ATOM 1089 N N . GLY A 1 162 ? 47.690 21.869 36.548 1.00 35.90 162 GLY A N 1
ATOM 1090 C CA . GLY A 1 162 ? 48.241 22.998 35.830 1.00 34.03 162 GLY A CA 1
ATOM 1091 C C . GLY A 1 162 ? 48.485 24.245 36.647 1.00 28.22 162 GLY A C 1
ATOM 1092 O O . GLY A 1 162 ? 48.824 25.283 36.068 1.00 43.74 162 GLY A O 1
ATOM 1093 N N . ILE A 1 163 ? 48.333 24.185 37.966 1.00 28.13 163 ILE A N 1
ATOM 1094 C CA . ILE A 1 163 ? 48.506 25.369 38.803 1.00 33.12 163 ILE A CA 1
ATOM 1095 C C . ILE A 1 163 ? 49.964 25.567 39.192 1.00 33.36 163 ILE A C 1
ATOM 1096 O O . ILE A 1 163 ? 50.524 26.651 39.003 1.00 37.02 163 ILE A O 1
ATOM 1101 N N . GLU A 1 164 ? 50.599 24.532 39.748 1.00 28.68 164 GLU A N 1
ATOM 1102 C CA . GLU A 1 164 ? 52.014 24.637 40.093 1.00 27.58 164 GLU A CA 1
ATOM 1103 C C . GLU A 1 164 ? 52.860 24.907 38.858 1.00 27.84 164 GLU A C 1
ATOM 1104 O O . GLU A 1 164 ? 53.798 25.713 38.901 1.00 34.81 164 GLU A O 1
ATOM 1110 N N . GLU A 1 165 ? 52.542 24.242 37.744 1.00 28.74 165 GLU A N 1
ATOM 1111 C CA . GLU A 1 165 ? 53.257 24.498 36.499 1.00 29.31 165 GLU A CA 1
ATOM 1112 C C . GLU A 1 165 ? 53.063 25.938 36.039 1.00 32.78 165 GLU A C 1
ATOM 1113 O O . GLU A 1 165 ? 54.001 26.568 35.536 1.00 28.34 165 GLU A O 1
ATOM 1119 N N . MET A 1 166 ? 51.852 26.476 36.206 1.00 29.93 166 MET A N 1
ATOM 1120 C CA . MET A 1 166 ? 51.587 27.849 35.789 1.00 26.00 166 MET A CA 1
ATOM 1121 C C . MET A 1 166 ? 52.437 28.835 36.578 1.00 25.45 166 MET A C 1
ATOM 1122 O O . MET A 1 166 ? 53.094 29.708 36.000 1.00 28.94 166 MET A O 1
ATOM 1127 N N . PHE A 1 167 ? 52.438 28.708 37.907 1.00 25.11 167 PHE A N 1
ATOM 1128 C CA . PHE A 1 167 ? 53.197 29.640 38.735 1.00 24.80 167 PHE A CA 1
ATOM 1129 C C . PHE A 1 167 ? 54.696 29.488 38.512 1.00 26.67 167 PHE A C 1
ATOM 1130 O O . PHE A 1 167 ? 55.433 30.481 38.518 1.00 28.11 167 PHE A O 1
ATOM 1138 N N . ALA A 1 168 ? 55.167 28.254 38.313 1.00 33.50 168 ALA A N 1
ATOM 1139 C CA . ALA A 1 168 ? 56.581 28.047 38.025 1.00 27.86 168 ALA A CA 1
ATOM 1140 C C . ALA A 1 168 ? 56.972 28.700 36.706 1.00 28.80 168 ALA A C 1
ATOM 1141 O O . ALA A 1 168 ? 58.013 29.362 36.616 1.00 36.54 168 ALA A O 1
ATOM 1143 N N . ASP A 1 169 ? 56.143 28.532 35.672 1.00 31.30 169 ASP A N 1
ATOM 1144 C CA . ASP A 1 169 ? 56.434 29.148 34.382 1.00 29.22 169 ASP A CA 1
ATOM 1145 C C . ASP A 1 169 ? 56.351 30.667 34.453 1.00 28.45 169 ASP A C 1
ATOM 1146 O O . ASP A 1 169 ? 57.119 31.360 33.777 1.00 32.05 169 ASP A O 1
ATOM 1151 N N . ILE A 1 170 ? 55.433 31.201 35.262 1.00 28.36 170 ILE A N 1
ATOM 1152 C CA . ILE A 1 170 ? 55.331 32.650 35.421 1.00 26.52 170 ILE A CA 1
ATOM 1153 C C . ILE A 1 170 ? 56.594 33.201 36.069 1.00 30.13 170 ILE A C 1
ATOM 1154 O O . ILE A 1 170 ? 57.163 34.200 35.614 1.00 49.58 170 ILE A O 1
ATOM 1159 N N . ALA A 1 171 ? 5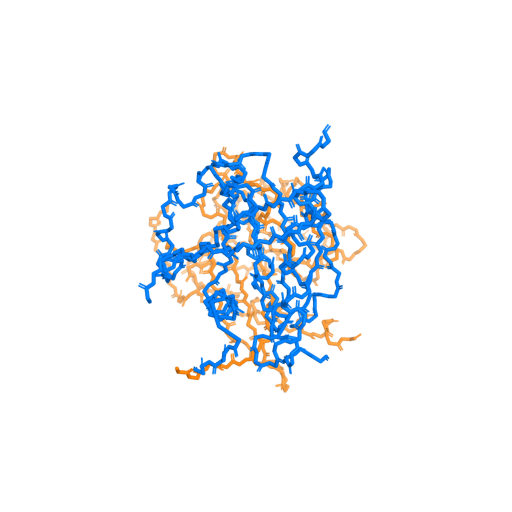7.051 32.554 37.145 1.00 27.23 171 ALA A N 1
ATOM 1160 C 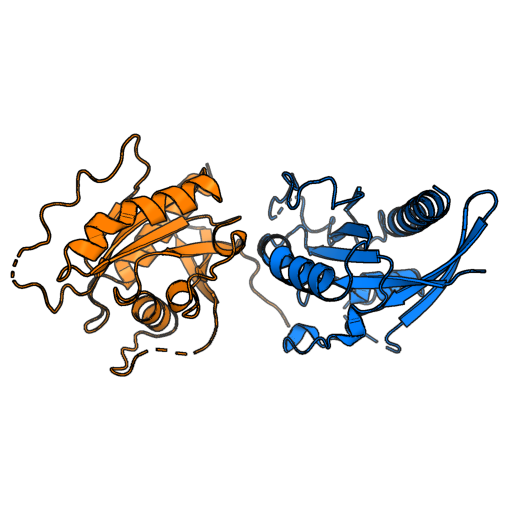CA . ALA A 1 171 ? 58.287 32.979 37.793 1.00 28.10 171 ALA A CA 1
ATOM 1161 C C . ALA A 1 171 ? 59.467 32.884 36.837 1.00 29.81 171 ALA A C 1
ATOM 1162 O O . ALA A 1 171 ? 60.302 33.792 36.777 1.00 30.86 171 ALA A O 1
ATOM 1164 N N . LEU A 1 172 ? 59.543 31.794 36.070 1.00 30.42 172 LEU A N 1
ATOM 1165 C CA . LEU A 1 172 ? 60.626 31.633 35.104 1.00 32.41 172 LEU A CA 1
ATOM 1166 C C . LEU A 1 172 ? 60.603 32.742 34.058 1.00 33.10 172 LEU A C 1
ATOM 1167 O O . LEU A 1 172 ? 61.642 33.335 33.745 1.00 39.42 172 LEU A O 1
ATOM 1172 N N . GLN A 1 173 ? 59.423 33.041 33.509 1.00 32.01 173 GLN A N 1
ATOM 1173 C CA . GLN A 1 173 ? 59.339 34.036 32.443 1.00 32.79 173 GLN A CA 1
ATOM 1174 C C . GLN A 1 173 ? 59.731 35.422 32.937 1.00 33.04 173 GLN A C 1
ATOM 1175 O O . GLN A 1 173 ? 60.374 36.188 32.210 1.00 48.09 173 GLN A O 1
ATOM 1181 N N . ARG A 1 174 ? 59.358 35.763 34.170 1.00 31.69 174 ARG A N 1
ATOM 1182 C CA . ARG A 1 174 ? 59.644 37.101 34.673 1.00 38.07 174 ARG A CA 1
ATOM 1183 C C . ARG A 1 174 ? 61.067 37.234 35.195 1.00 36.13 174 ARG A C 1
ATOM 1184 O O . ARG A 1 174 ? 61.609 38.345 35.213 1.00 39.86 174 ARG A O 1
ATOM 1192 N N . VAL A 1 175 ? 61.684 36.135 35.634 1.00 33.92 175 VAL A N 1
ATOM 1193 C CA . VAL A 1 175 ? 63.118 36.170 35.904 1.00 35.84 175 VAL A CA 1
ATOM 1194 C C . VAL A 1 175 ? 63.886 36.361 34.604 1.00 43.62 175 VAL A C 1
ATOM 1195 O O . VAL A 1 175 ? 64.851 37.133 34.542 1.00 55.83 175 VAL A O 1
ATOM 1199 N N . GLU A 1 176 ? 63.462 35.669 33.545 1.00 46.57 176 GLU A N 1
ATOM 1200 C CA . GLU A 1 176 ? 64.117 35.811 32.249 1.00 41.08 176 GLU A CA 1
ATOM 1201 C C . GLU A 1 176 ? 63.932 37.214 31.686 1.00 52.42 176 GLU A C 1
ATOM 1202 O O . GLU A 1 176 ? 64.862 37.781 31.101 1.00 64.10 176 GLU A O 1
ATOM 1208 N N . ALA A 1 177 ? 62.741 37.794 31.859 1.00 46.25 177 ALA A N 1
ATOM 1209 C CA . ALA A 1 177 ? 62.488 39.130 31.331 1.00 53.71 177 ALA A CA 1
ATOM 1210 C C . ALA A 1 177 ? 63.295 40.185 32.077 1.00 56.53 177 ALA A C 1
ATOM 1211 O O . ALA A 1 177 ? 63.837 41.110 31.461 1.00 51.42 177 ALA A O 1
ATOM 1213 N N . ASN A 1 178 ? 63.391 40.063 33.404 1.00 49.36 178 ASN A N 1
ATOM 1214 C CA . ASN A 1 178 ? 64.144 41.036 34.184 1.00 45.89 178 ASN A CA 1
ATOM 1215 C C . ASN A 1 178 ? 65.649 40.896 33.994 1.00 60.50 178 ASN A C 1
ATOM 1216 O O . ASN A 1 178 ? 66.386 41.848 34.272 1.00 69.11 178 ASN A O 1
ATOM 1221 N N . ARG A 1 179 ? 66.123 39.737 33.531 1.00 64.73 179 ARG A N 1
ATOM 1222 C CA . ARG A 1 179 ? 67.542 39.586 33.233 1.00 61.25 179 ARG A CA 1
ATOM 1223 C C . ARG A 1 179 ? 67.905 40.184 31.880 1.00 71.34 179 ARG A C 1
ATOM 1224 O O . ARG A 1 179 ? 69.008 40.720 31.719 1.00 78.21 179 ARG A O 1
ATOM 1232 N N . SER A 1 180 ? 66.999 40.110 30.909 1.00 73.10 180 SER A N 1
ATOM 1233 C CA . SER A 1 180 ? 67.253 40.619 29.565 1.00 82.60 180 SER A CA 1
ATOM 1234 C C . SER A 1 180 ? 67.498 42.125 29.568 1.00 82.64 180 SER A C 1
ATOM 1235 O O . SER A 1 180 ? 67.966 42.689 28.579 1.00 69.62 180 SER A O 1
ATOM 1237 N N . MET B 1 1 ? 24.992 29.858 46.652 1.00 53.38 1 MET B N 1
ATOM 1238 C CA . MET B 1 1 ? 23.690 29.671 46.022 1.00 55.34 1 MET B CA 1
ATOM 1239 C C . MET B 1 1 ? 23.826 28.987 44.666 1.00 62.02 1 MET B C 1
ATOM 1240 O O . MET B 1 1 ? 24.927 28.861 44.129 1.00 57.75 1 MET B O 1
ATOM 1245 N N . ALA B 1 2 ? 22.696 28.552 44.118 1.00 56.98 2 ALA B N 1
ATOM 1246 C CA . ALA B 1 2 ? 22.652 27.884 42.826 1.00 54.71 2 ALA B CA 1
ATOM 1247 C C . ALA B 1 2 ? 22.211 28.861 41.746 1.00 53.20 2 ALA B C 1
ATOM 1248 O O . ALA B 1 2 ? 21.298 29.665 41.955 1.00 54.68 2 ALA B O 1
ATOM 1250 N N . VAL B 1 3 ? 22.866 28.788 40.590 1.00 50.48 3 VAL B N 1
ATOM 1251 C CA . VAL B 1 3 ? 22.523 29.616 39.442 1.00 49.03 3 VAL B CA 1
ATOM 1252 C C . VAL B 1 3 ? 22.338 28.717 38.230 1.00 49.08 3 VAL B C 1
ATOM 1253 O O . VAL B 1 3 ? 22.963 27.658 38.114 1.00 48.97 3 VAL B O 1
ATOM 1257 N N . VAL B 1 4 ? 21.463 29.142 37.324 1.00 49.49 4 VAL B N 1
ATOM 1258 C CA . VAL B 1 4 ? 21.197 28.391 36.103 1.00 49.79 4 VAL B CA 1
ATOM 1259 C C . VAL B 1 4 ? 22.367 28.587 35.146 1.00 46.49 4 VAL B C 1
ATOM 1260 O O . VAL B 1 4 ? 22.706 29.720 34.787 1.00 44.30 4 VAL B O 1
ATOM 1264 N N . LYS B 1 5 ? 22.987 27.484 34.736 1.00 46.43 5 LYS B N 1
ATOM 1265 C CA . LYS B 1 5 ? 24.130 27.519 33.831 1.00 43.80 5 LYS B CA 1
ATOM 1266 C C . LYS B 1 5 ? 23.619 27.402 32.399 1.00 44.11 5 LYS B C 1
ATOM 1267 O O . LYS B 1 5 ? 23.141 26.340 31.987 1.00 46.26 5 LYS B O 1
ATOM 1273 N N . THR B 1 6 ? 23.719 28.492 31.643 1.00 42.20 6 THR B N 1
ATOM 1274 C CA . THR B 1 6 ? 23.243 28.545 30.270 1.00 42.40 6 THR B CA 1
ATOM 1275 C C . THR B 1 6 ? 24.155 29.475 29.486 1.00 41.90 6 THR B C 1
ATOM 1276 O O . THR B 1 6 ? 24.683 30.440 30.052 1.00 37.90 6 THR B O 1
ATOM 1280 N N . PRO B 1 7 ? 24.382 29.204 28.199 1.00 47.47 7 PRO B N 1
ATOM 1281 C CA . PRO B 1 7 ? 25.299 30.047 27.422 1.00 38.55 7 PRO B CA 1
ATOM 1282 C C . PRO B 1 7 ? 24.797 31.479 27.306 1.00 36.17 7 PRO B C 1
ATOM 1283 O O . PRO B 1 7 ? 23.595 31.733 27.201 1.00 39.13 7 PRO B O 1
ATOM 1287 N N . VAL B 1 8 ? 25.740 32.417 27.325 1.00 37.25 8 VAL B N 1
ATOM 1288 C CA . VAL B 1 8 ? 25.451 33.845 27.268 1.00 33.27 8 VAL B CA 1
ATOM 1289 C C . VAL B 1 8 ? 25.930 34.371 25.923 1.00 32.27 8 VAL B C 1
ATOM 1290 O O . VAL B 1 8 ? 27.104 34.212 25.568 1.00 39.18 8 VAL B O 1
ATOM 1294 N N . LEU B 1 9 ? 25.025 35.001 25.180 1.00 32.88 9 LEU B N 1
ATOM 1295 C CA . LEU B 1 9 ? 25.322 35.548 23.863 1.00 38.53 9 LEU B CA 1
ATOM 1296 C C . LEU B 1 9 ? 25.310 37.069 23.932 1.00 38.25 9 LEU B C 1
ATOM 1297 O O . LEU B 1 9 ? 24.374 37.663 24.477 1.00 32.17 9 LEU B O 1
ATOM 1302 N N . LYS B 1 10 ? 26.347 37.693 23.376 1.00 30.25 10 LYS B N 1
ATOM 1303 C CA . LYS B 1 10 ? 26.525 39.136 23.464 1.00 29.62 10 LYS B CA 1
ATOM 1304 C C . LYS B 1 10 ? 25.835 39.829 22.297 1.00 30.26 10 LYS B C 1
ATOM 1305 O O . LYS B 1 10 ? 26.100 39.512 21.133 1.00 32.08 10 LYS B O 1
ATOM 1311 N N . VAL B 1 11 ? 24.954 40.775 22.612 1.00 30.85 11 VAL B N 1
ATOM 1312 C CA . VAL B 1 11 ? 24.260 41.583 21.615 1.00 31.55 11 VAL B CA 1
ATOM 1313 C C . VAL B 1 11 ? 24.494 43.046 21.957 1.00 31.32 11 VAL B C 1
ATOM 1314 O O . VAL B 1 11 ? 24.173 43.485 23.068 1.00 31.62 11 VAL B O 1
ATOM 1318 N N . ILE B 1 12 ? 25.046 43.799 21.013 1.00 31.08 12 ILE B N 1
ATOM 1319 C CA . ILE B 1 12 ? 25.342 45.211 21.220 1.00 31.17 12 ILE B CA 1
ATOM 1320 C C . ILE B 1 12 ? 24.311 46.053 20.484 1.00 32.52 12 ILE B C 1
ATOM 1321 O O . ILE B 1 12 ? 23.715 45.624 19.489 1.00 32.90 12 ILE B O 1
ATOM 1326 N N . LEU B 1 13 ? 24.096 47.266 20.986 1.00 33.05 13 LEU B N 1
ATOM 1327 C CA . LEU B 1 13 ? 23.210 48.243 20.367 1.00 34.36 13 LEU B CA 1
ATOM 1328 C C . LEU B 1 13 ? 24.059 49.365 19.786 1.00 34.49 13 LEU B C 1
ATOM 1329 O O . LEU B 1 13 ? 24.765 50.059 20.526 1.00 41.55 13 LEU B O 1
ATOM 1334 N N . CYS B 1 14 ? 23.992 49.540 18.471 1.00 34.89 14 CYS B N 1
ATOM 1335 C CA . CYS B 1 14 ? 24.766 50.557 17.779 1.00 35.37 14 CYS B CA 1
ATOM 1336 C C . CYS B 1 14 ? 23.834 51.538 17.082 1.00 36.94 14 CYS B C 1
ATOM 1337 O O . CYS B 1 14 ? 22.661 51.246 16.832 1.00 37.51 14 CYS B O 1
ATOM 1340 N N . GLY B 1 15 ? 24.371 52.703 16.771 1.00 37.84 15 GLY B N 1
ATOM 1341 C CA . GLY B 1 15 ? 23.609 53.741 16.104 1.00 39.54 15 GLY B CA 1
ATOM 1342 C C . GLY B 1 15 ? 24.035 55.112 16.584 1.00 40.79 15 GLY B C 1
ATOM 1343 O O . GLY B 1 15 ? 24.825 55.261 17.512 1.00 40.38 15 GLY B O 1
ATOM 1344 N N . GLU B 1 16 ? 23.490 56.127 15.920 1.00 42.55 16 GLU B N 1
ATOM 1345 C CA . GLU B 1 16 ? 23.785 57.500 16.292 1.00 44.26 16 GLU B CA 1
ATOM 1346 C C . GLU B 1 16 ? 23.092 57.852 17.606 1.00 45.15 16 GLU B C 1
ATOM 1347 O O . GLU B 1 16 ? 22.155 57.180 18.048 1.00 45.71 16 GLU B O 1
ATOM 1353 N N . TYR B 1 17 ? 23.571 58.920 18.239 1.00 46.35 17 TYR B N 1
ATOM 1354 C CA . TYR B 1 17 ? 22.999 59.352 19.507 1.00 49.53 17 TYR B CA 1
ATOM 1355 C C . TYR B 1 17 ? 21.623 59.968 19.287 1.00 51.56 17 TYR B C 1
ATOM 1356 O O . TYR B 1 17 ? 21.467 60.904 18.497 1.00 51.11 17 TYR B O 1
ATOM 1365 N N . GLY B 1 18 ? 20.623 59.439 19.991 1.00 49.37 18 GLY B N 1
ATOM 1366 C CA . GLY B 1 18 ? 19.264 59.937 19.911 1.00 51.39 18 GLY B CA 1
ATOM 1367 C C . GLY B 1 18 ? 18.297 59.050 19.161 1.00 50.61 18 GLY B C 1
ATOM 1368 O O . GLY B 1 18 ? 17.135 59.440 18.992 1.00 52.38 18 GLY B O 1
ATOM 1369 N N . VAL B 1 19 ? 18.725 57.870 18.708 1.00 48.80 19 VAL B N 1
ATOM 1370 C CA . VAL B 1 19 ? 17.824 57.006 17.954 1.00 47.81 19 VAL B CA 1
ATOM 1371 C C . VAL B 1 19 ? 16.944 56.177 18.884 1.00 47.83 19 VAL B C 1
ATOM 1372 O O . VAL B 1 19 ? 15.842 55.770 18.499 1.00 48.52 19 VAL B O 1
ATOM 1376 N N . GLY B 1 20 ? 17.399 55.914 20.108 1.00 47.30 20 GLY B N 1
ATOM 1377 C CA . GLY B 1 20 ? 16.609 55.154 21.055 1.00 47.64 20 GLY B CA 1
ATOM 1378 C C . GLY B 1 20 ? 17.295 53.902 21.562 1.00 45.52 20 GLY B C 1
ATOM 1379 O O . GLY B 1 20 ? 16.631 52.913 21.888 1.00 45.49 20 GLY B O 1
ATOM 1380 N N . LYS B 1 21 ? 18.626 53.931 21.638 1.00 43.98 21 LYS B N 1
ATOM 1381 C CA . LYS B 1 21 ? 19.361 52.771 22.134 1.00 42.05 21 LYS B CA 1
ATOM 1382 C C . LYS B 1 21 ? 19.141 52.584 23.630 1.00 42.69 21 LYS B C 1
ATOM 1383 O O . LYS B 1 21 ? 18.826 51.479 24.088 1.00 47.58 21 LYS B O 1
ATOM 1389 N N . SER B 1 22 ? 19.306 53.657 24.410 1.00 44.05 22 SER B N 1
ATOM 1390 C CA . SER B 1 22 ? 19.071 53.570 25.848 1.00 45.08 22 SER B CA 1
ATOM 1391 C C . SER B 1 22 ? 17.615 53.247 26.154 1.00 47.94 22 SER B C 1
ATOM 1392 O O . SER B 1 22 ? 17.327 52.534 27.123 1.00 57.65 22 SER B O 1
ATOM 1395 N N . SER B 1 23 ? 16.687 53.750 25.335 1.00 48.23 23 SER B N 1
ATOM 1396 C CA . SER B 1 23 ? 15.273 53.447 25.532 1.00 50.19 23 SER B CA 1
ATOM 1397 C C . SER B 1 23 ? 14.989 51.968 25.289 1.00 48.98 23 SER B C 1
ATOM 1398 O O . SER B 1 23 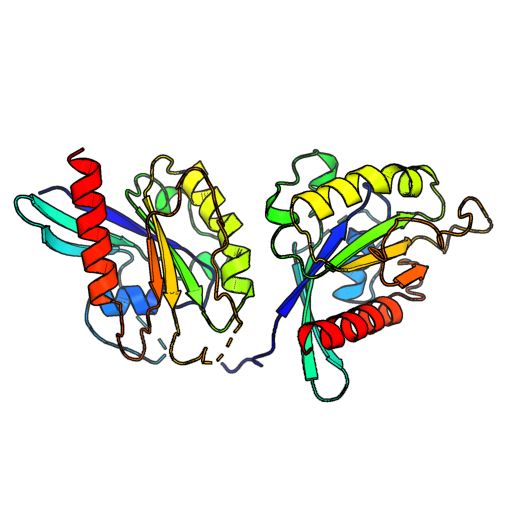? 14.277 51.326 26.071 1.00 51.02 23 SER B O 1
ATOM 1401 N N . LEU B 1 24 ? 15.526 51.412 24.197 1.00 46.89 24 LEU B N 1
ATOM 1402 C CA . LEU B 1 24 ? 15.362 49.984 23.933 1.00 47.44 24 LEU B CA 1
ATOM 1403 C C . LEU B 1 24 ? 15.973 49.148 25.047 1.00 45.01 24 LEU B C 1
ATOM 1404 O O . LEU B 1 24 ? 15.404 48.127 25.456 1.00 47.54 24 LEU B O 1
ATOM 1409 N N . PHE B 1 25 ? 17.141 49.565 25.545 1.00 43.79 25 PHE B N 1
ATOM 1410 C CA . PHE B 1 25 ? 17.795 48.841 26.627 1.00 42.99 25 PHE B CA 1
ATOM 1411 C C . PHE B 1 25 ? 16.931 48.859 27.879 1.00 50.63 25 PHE B C 1
ATOM 1412 O O . PHE B 1 25 ? 16.777 47.836 28.561 1.00 45.44 25 PHE B O 1
ATOM 1420 N N . ARG B 1 26 ? 16.327 50.012 28.169 1.00 48.57 26 ARG B N 1
ATOM 1421 C CA . ARG B 1 26 ? 15.452 50.116 29.326 1.00 50.07 26 ARG B CA 1
ATOM 1422 C C . ARG B 1 26 ? 14.245 49.198 29.181 1.00 57.27 26 ARG B C 1
ATOM 1423 O O . ARG B 1 26 ? 13.854 48.524 30.139 1.00 62.21 26 ARG B O 1
ATOM 1431 N N . ARG B 1 27 ? 13.664 49.137 27.978 1.00 51.34 27 ARG B N 1
ATOM 1432 C CA . ARG B 1 27 ? 12.522 48.257 27.727 1.00 52.80 27 ARG B CA 1
ATOM 1433 C C . ARG B 1 27 ? 12.877 46.793 27.967 1.00 59.12 27 ARG B C 1
ATOM 1434 O O . ARG B 1 27 ? 12.034 46.004 28.423 1.00 65.06 27 ARG B O 1
ATOM 1442 N N . PHE B 1 28 ? 14.112 46.411 27.624 1.00 50.35 28 PHE B N 1
ATOM 1443 C CA . PHE B 1 28 ? 14.595 45.051 27.845 1.00 47.62 28 PHE B CA 1
ATOM 1444 C C . PHE B 1 28 ? 14.588 44.689 29.330 1.00 59.86 28 PHE B C 1
ATOM 1445 O O . PHE B 1 28 ? 14.094 43.622 29.717 1.00 72.21 28 PHE B O 1
ATOM 1453 N N . ILE B 1 29 ? 15.118 45.578 30.177 1.00 57.25 29 ILE B N 1
ATOM 1454 C CA . ILE B 1 29 ? 15.134 45.338 31.620 1.00 50.27 29 ILE B CA 1
ATOM 1455 C C . ILE B 1 29 ? 13.713 45.296 32.178 1.00 53.84 29 ILE B C 1
ATOM 1456 O O . ILE B 1 29 ? 13.373 44.443 33.009 1.00 71.77 29 ILE B O 1
ATOM 1461 N N . ASN B 1 30 ? 12.872 46.228 31.737 1.00 62.69 30 ASN B N 1
ATOM 1462 C CA . ASN B 1 30 ? 11.479 46.334 32.140 1.00 66.66 30 ASN B CA 1
ATOM 1463 C C . ASN B 1 30 ? 10.776 47.163 31.078 1.00 66.09 30 ASN B C 1
ATOM 1464 O O . ASN B 1 30 ? 11.344 48.105 30.523 1.00 74.46 30 ASN B O 1
ATOM 1469 N N . ASN B 1 31 ? 9.539 46.798 30.767 1.00 62.10 31 ASN B N 1
ATOM 1470 C CA . ASN B 1 31 ? 8.860 47.478 29.667 1.00 62.61 31 ASN B CA 1
ATOM 1471 C C . ASN B 1 31 ? 8.442 48.869 30.145 1.00 64.92 31 ASN B C 1
ATOM 1472 O O . ASN B 1 31 ? 7.271 49.162 30.399 1.00 75.52 31 ASN B O 1
ATOM 1477 N N . THR B 1 32 ? 9.437 49.750 30.232 1.00 63.23 32 THR B N 1
ATOM 1478 C CA . THR B 1 32 ? 9.294 51.077 30.819 1.00 65.36 3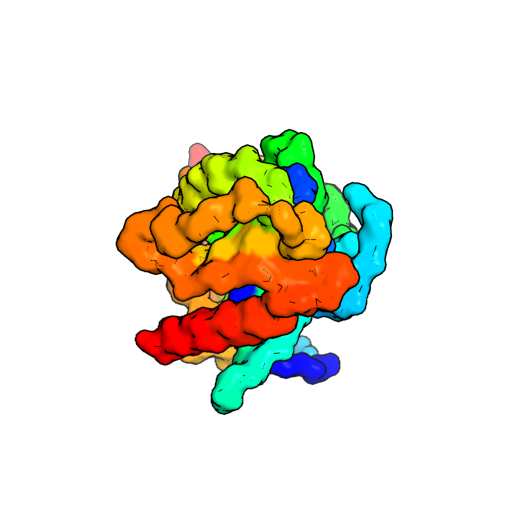2 THR B CA 1
ATOM 1479 C C . THR B 1 32 ? 9.853 52.132 29.876 1.00 63.75 32 THR B C 1
ATOM 1480 O O . THR B 1 32 ? 10.954 51.972 29.339 1.00 69.63 32 THR B O 1
ATOM 1484 N N . PHE B 1 33 ? 9.090 53.203 29.680 1.00 70.91 33 PHE B N 1
ATOM 1485 C CA . PHE B 1 33 ? 9.514 54.371 28.922 1.00 65.58 33 PHE B CA 1
ATOM 1486 C C . PHE B 1 33 ? 9.487 55.566 29.852 1.00 68.35 33 PHE B C 1
ATOM 1487 O O . PHE B 1 33 ? 8.477 55.802 30.537 1.00 71.92 33 PHE B O 1
ATOM 1495 N N . VAL B 1 34 ? 10.580 56.312 29.902 1.00 67.11 34 VAL B N 1
ATOM 1496 C CA . VAL B 1 34 ? 10.735 57.482 30.748 1.00 69.66 34 VAL B CA 1
ATOM 1497 C C . VAL B 1 34 ? 11.057 58.674 29.845 1.00 81.16 34 VAL B C 1
ATOM 1498 O O . VAL B 1 34 ? 11.976 58.559 29.022 1.00 89.35 34 VAL B O 1
ATOM 1502 N N . PRO B 1 35 ? 10.371 59.804 29.965 1.00 73.78 35 PRO B N 1
ATOM 1503 C CA . PRO B 1 35 ? 10.567 60.891 28.988 1.00 79.66 35 PRO B CA 1
ATOM 1504 C C . PRO B 1 35 ? 11.968 61.486 28.996 1.00 82.98 35 PRO B C 1
ATOM 1505 O O . PRO B 1 35 ? 12.510 61.791 27.926 1.00 77.36 35 PRO B O 1
ATOM 1509 N N . ASN B 1 36 ? 12.572 61.663 30.167 1.00 74.76 36 ASN B N 1
ATOM 1510 C CA . ASN B 1 36 ? 13.877 62.305 30.234 1.00 91.92 36 ASN B CA 1
ATOM 1511 C C . ASN B 1 36 ? 14.967 61.387 29.692 1.00 93.04 36 ASN B C 1
ATOM 1512 O O . ASN B 1 36 ? 14.931 60.167 29.883 1.00 90.45 36 ASN B O 1
ATOM 1514 N N . SER B 1 37 ? 15.938 61.983 29.008 1.00 81.07 37 SER B N 1
ATOM 1515 C CA . SER B 1 37 ? 17.078 61.243 28.480 1.00 72.79 37 SER B CA 1
ATOM 1516 C C . SER B 1 37 ? 18.252 62.176 28.205 1.00 74.94 37 SER B C 1
ATOM 1517 O O . SER B 1 37 ? 19.338 61.728 27.838 1.00 59.78 37 SER B O 1
ATOM 1519 N N . GLY B 1 44 ? 21.516 53.333 34.144 1.00 74.07 44 GLY B N 1
ATOM 1520 C CA . GLY B 1 44 ? 21.693 52.286 35.133 1.00 76.67 44 GLY B CA 1
ATOM 1521 C C . GLY B 1 44 ? 22.987 51.512 34.969 1.00 85.24 44 GLY B C 1
ATOM 1522 O O . GLY B 1 44 ? 24.030 51.912 35.487 1.00 78.30 44 GLY B O 1
ATOM 1523 N N . LEU B 1 45 ? 22.918 50.397 34.246 1.00 60.46 45 LEU B N 1
ATOM 1524 C CA . LEU B 1 45 ? 24.070 49.547 33.994 1.00 59.10 45 LEU B CA 1
ATOM 1525 C C . LEU B 1 45 ? 24.342 49.488 32.495 1.00 66.24 45 LEU B C 1
ATOM 1526 O O . LEU B 1 45 ? 23.496 49.849 31.673 1.00 65.84 45 LEU B O 1
ATOM 1531 N N . ASP B 1 46 ? 25.546 49.029 32.146 1.00 61.14 46 ASP B N 1
ATOM 1532 C CA . ASP B 1 46 ? 25.948 48.974 30.745 1.00 44.24 46 ASP B CA 1
ATOM 1533 C C . ASP B 1 46 ? 25.417 47.733 30.037 1.00 50.81 46 ASP B C 1
ATOM 1534 O O . ASP B 1 46 ? 25.230 47.757 28.816 1.00 56.52 46 ASP B O 1
ATOM 1539 N N . HIS B 1 47 ? 25.170 46.651 30.773 1.00 57.03 47 HIS B N 1
ATOM 1540 C CA . HIS B 1 47 ? 24.733 45.396 30.179 1.00 35.04 47 HIS B CA 1
ATOM 1541 C C . HIS B 1 47 ? 23.641 44.774 31.037 1.00 50.65 47 HIS B C 1
ATOM 1542 O O . HIS B 1 47 ? 23.576 45.001 32.248 1.00 54.09 47 HIS B O 1
ATOM 1549 N N . PHE B 1 48 ? 22.786 43.980 30.395 1.00 43.12 48 PHE B N 1
ATOM 1550 C CA . PHE B 1 48 ? 21.724 43.269 31.095 1.00 47.48 48 PHE B CA 1
ATOM 1551 C C . PHE B 1 48 ? 21.500 41.926 30.419 1.00 50.38 48 PHE B C 1
ATOM 1552 O O . PHE B 1 48 ? 21.440 41.851 29.188 1.00 48.45 48 PHE B O 1
ATOM 1560 N N . GLU B 1 49 ? 21.371 40.876 31.225 1.00 39.19 49 GLU B N 1
ATOM 1561 C CA . GLU B 1 49 ? 21.215 39.512 30.738 1.00 37.97 49 GLU B CA 1
ATOM 1562 C C . GLU B 1 49 ? 19.801 39.026 31.024 1.00 40.61 49 GLU B C 1
ATOM 1563 O O . GLU B 1 49 ? 19.348 39.066 32.173 1.00 44.56 49 GLU B O 1
ATOM 1569 N N . LYS B 1 50 ? 19.109 38.567 29.982 1.00 41.21 50 LYS B N 1
ATOM 1570 C CA . LYS B 1 50 ? 17.760 38.034 30.107 1.00 45.09 50 LYS B CA 1
ATOM 1571 C C . LYS B 1 50 ? 17.704 36.640 29.503 1.00 50.77 50 LYS B C 1
ATOM 1572 O O . LYS B 1 50 ? 18.283 36.388 28.441 1.00 46.24 50 LYS B O 1
ATOM 1578 N N . LEU B 1 51 ? 16.995 35.742 30.181 1.00 46.64 51 LEU B N 1
ATOM 1579 C CA . LEU B 1 51 ? 16.905 34.349 29.771 1.00 47.55 51 LEU B CA 1
ATOM 1580 C C . LEU B 1 51 ? 15.777 34.172 28.762 1.00 49.34 51 LEU B C 1
ATOM 1581 O O . LEU B 1 51 ? 14.638 34.578 29.014 1.00 51.54 51 LEU B O 1
ATOM 1586 N N . TYR B 1 52 ? 16.100 33.565 27.622 1.00 48.59 52 TYR B N 1
ATOM 1587 C CA . TYR B 1 52 ? 15.128 33.235 26.588 1.00 50.37 52 TYR B CA 1
ATOM 1588 C C . TYR B 1 52 ? 15.144 31.732 26.349 1.00 51.89 52 TYR B C 1
ATOM 1589 O O . TYR B 1 52 ? 16.216 31.137 26.193 1.00 58.71 52 TYR B O 1
ATOM 1598 N N . GLN B 1 53 ? 13.958 31.124 26.317 1.00 55.12 53 GLN B N 1
ATOM 1599 C CA . GLN B 1 53 ? 13.799 29.693 26.075 1.00 59.82 53 GLN B CA 1
ATOM 1600 C C . GLN B 1 53 ? 13.280 29.504 24.656 1.00 61.97 53 GLN B C 1
ATOM 1601 O O . GLN B 1 53 ? 12.105 29.765 24.378 1.00 67.61 53 GLN B O 1
ATOM 1607 N N . VAL B 1 54 ? 14.152 29.047 23.765 1.00 58.23 54 VAL B N 1
ATOM 1608 C CA . VAL B 1 54 ? 13.804 28.790 22.374 1.00 61.66 54 VAL B CA 1
ATOM 1609 C C . VAL B 1 54 ? 13.893 27.288 22.143 1.00 67.36 54 VAL B C 1
ATOM 1610 O O . VAL B 1 54 ? 14.957 26.685 22.333 1.00 69.12 54 VAL B O 1
ATOM 1614 N N . ALA B 1 55 ? 12.773 26.686 21.749 1.00 82.67 55 ALA B N 1
ATOM 1615 C CA . ALA B 1 55 ? 12.670 25.237 21.524 1.00 73.82 55 ALA B CA 1
ATOM 1616 C C . ALA B 1 55 ? 13.078 24.546 22.822 1.00 85.16 55 ALA B C 1
ATOM 1617 O O . ALA B 1 55 ? 12.538 24.892 23.887 1.00 100.25 55 ALA B O 1
ATOM 1619 N N . ASP B 1 56 ? 14.006 23.594 22.798 1.00 70.97 56 ASP B N 1
ATOM 1620 C CA . ASP B 1 56 ? 14.459 22.902 23.996 1.00 76.12 56 ASP B CA 1
ATOM 1621 C C . ASP B 1 56 ? 15.695 23.549 24.613 1.00 80.69 56 ASP B C 1
ATOM 1622 O O . ASP B 1 56 ? 16.243 23.013 25.582 1.00 72.82 56 ASP B O 1
ATOM 1627 N N . LYS B 1 57 ? 16.133 24.692 24.087 1.00 65.13 57 LYS B N 1
ATOM 1628 C CA . LYS B 1 57 ? 17.405 25.302 24.456 1.00 58.36 57 LYS B CA 1
ATOM 1629 C C . LYS B 1 57 ? 17.179 26.646 25.133 1.00 59.91 57 LYS B C 1
ATOM 1630 O O . LYS B 1 57 ? 16.465 27.503 24.601 1.00 67.45 57 LYS B O 1
ATOM 1632 N N . ASP B 1 58 ? 17.803 26.833 26.294 1.00 60.48 58 ASP B N 1
ATOM 1633 C CA . ASP B 1 58 ? 17.770 28.098 27.015 1.00 51.77 58 ASP B CA 1
ATOM 1634 C C . ASP B 1 58 ? 19.064 28.859 26.769 1.00 48.18 58 ASP B C 1
ATOM 1635 O O . ASP B 1 58 ? 20.151 28.273 26.807 1.00 47.10 58 ASP B O 1
ATOM 1640 N N . VAL B 1 59 ? 18.944 30.162 26.520 1.00 46.60 59 VAL B N 1
ATOM 1641 C CA . VAL B 1 59 ? 20.090 31.041 26.347 1.00 46.37 59 VAL B CA 1
ATOM 1642 C C . VAL B 1 59 ? 19.866 32.296 27.178 1.00 42.73 59 VAL B C 1
ATOM 1643 O O . VAL B 1 59 ? 18.772 32.552 27.681 1.00 44.55 59 VAL B O 1
ATOM 1647 N N . LYS B 1 60 ? 20.931 33.080 27.318 1.00 40.26 60 LYS B N 1
ATOM 1648 C CA . LYS B 1 60 ? 20.891 34.356 28.025 1.00 39.48 60 LYS B CA 1
ATOM 1649 C C . LYS B 1 60 ? 21.402 35.438 27.085 1.00 38.18 60 LYS B C 1
ATOM 1650 O O . LYS B 1 60 ? 22.597 35.485 26.774 1.00 38.89 60 LYS B O 1
ATOM 1656 N N . LEU B 1 61 ? 20.497 36.299 26.630 1.00 38.97 61 LEU B N 1
ATOM 1657 C CA . LEU B 1 61 ? 20.873 37.433 25.795 1.00 36.93 61 LEU B CA 1
ATOM 1658 C C . LEU B 1 61 ? 21.465 38.524 26.675 1.00 35.87 61 LEU B C 1
ATOM 1659 O O . LEU B 1 61 ? 20.786 39.051 27.561 1.00 39.89 61 LEU B O 1
ATOM 1664 N N . GLN B 1 62 ? 22.729 38.861 26.436 1.00 33.97 62 GLN B N 1
ATOM 1665 C CA . GLN B 1 62 ? 23.418 39.904 27.192 1.00 33.07 62 GLN B CA 1
ATOM 1666 C C . GLN B 1 62 ? 23.416 41.167 26.338 1.00 32.72 62 GLN B C 1
ATOM 1667 O O . GLN B 1 62 ? 24.358 41.439 25.594 1.00 36.83 62 GLN B O 1
ATOM 1673 N N . LEU B 1 63 ? 22.340 41.942 26.445 1.00 34.09 63 LEU B N 1
ATOM 1674 C CA . LEU B 1 63 ? 22.221 43.176 25.684 1.00 34.12 63 LEU B CA 1
ATOM 1675 C C . LEU B 1 63 ? 23.117 44.254 26.277 1.00 33.46 63 LEU B C 1
ATOM 1676 O O . LEU B 1 63 ? 23.162 44.446 27.495 1.00 33.92 63 LEU B O 1
ATOM 1681 N N . TRP B 1 64 ? 23.832 44.960 25.406 1.00 32.65 64 TRP B N 1
ATOM 1682 C CA . TRP B 1 64 ? 24.766 46.000 25.810 1.00 32.24 64 TRP B CA 1
ATOM 1683 C C . TRP B 1 64 ? 24.309 47.350 25.279 1.00 33.30 64 TRP B C 1
ATOM 1684 O O . TRP B 1 64 ? 23.805 47.450 24.156 1.00 39.18 64 TRP B O 1
ATOM 1695 N N . ASP B 1 65 ? 24.491 48.384 26.092 1.00 34.07 65 ASP B N 1
ATOM 1696 C CA . ASP B 1 65 ? 24.246 49.759 25.692 1.00 35.28 65 ASP B CA 1
ATOM 1697 C C . ASP B 1 65 ? 25.562 50.526 25.684 1.00 34.83 65 ASP B C 1
ATOM 1698 O O . ASP B 1 65 ? 26.537 50.137 26.333 1.00 33.87 65 ASP B O 1
ATOM 1703 N N . THR B 1 66 ? 25.582 51.627 24.932 1.00 37.10 66 THR B N 1
ATOM 1704 C CA . THR B 1 66 ? 26.797 52.422 24.806 1.00 35.75 66 THR B CA 1
ATOM 1705 C C . THR B 1 66 ? 27.150 53.175 26.080 1.00 36.80 66 THR B C 1
ATOM 1706 O O . THR B 1 66 ? 28.284 53.650 26.201 1.00 36.78 66 THR B O 1
ATOM 1710 N N . GLY B 1 67 ? 26.221 53.294 27.025 1.00 38.88 67 GLY B N 1
ATOM 1711 C CA . GLY B 1 67 ? 26.483 54.061 28.230 1.00 46.20 67 GLY B CA 1
ATOM 1712 C C . GLY B 1 67 ? 26.692 55.536 27.977 1.00 47.19 67 GLY B C 1
ATOM 1713 O O . GLY B 1 67 ? 27.397 56.198 28.746 1.00 42.35 67 GLY B O 1
ATOM 1714 N N . GLY B 1 68 ? 26.098 56.072 26.913 1.00 43.66 68 GLY B N 1
ATOM 1715 C CA . GLY B 1 68 ? 26.283 57.466 26.566 1.00 44.11 68 GLY B CA 1
ATOM 1716 C C . GLY B 1 68 ? 27.661 57.824 26.064 1.00 43.70 68 GLY B C 1
ATOM 1717 O O . GLY B 1 68 ? 27.943 59.010 25.866 1.00 45.69 68 GLY B O 1
ATOM 1718 N N . MET B 1 69 ? 28.531 56.837 25.846 1.00 41.45 69 MET B N 1
ATOM 1719 C CA . MET B 1 69 ? 29.896 57.099 25.412 1.00 41.23 69 MET B CA 1
ATOM 1720 C C . MET B 1 69 ? 29.993 57.494 23.945 1.00 41.63 69 MET B C 1
ATOM 1721 O O . MET B 1 69 ? 31.073 57.899 23.503 1.00 42.10 69 MET B O 1
ATOM 1726 N N . GLU B 1 70 ? 28.905 57.384 23.181 1.00 41.67 70 GLU B N 1
ATOM 1727 C CA . GLU B 1 70 ? 28.928 57.828 21.794 1.00 45.41 70 GLU B CA 1
ATOM 1728 C C . GLU B 1 70 ? 28.792 59.338 21.668 1.00 51.63 70 GLU B C 1
ATOM 1729 O O . GLU B 1 70 ? 29.074 59.884 20.595 1.00 56.58 70 GLU B O 1
ATOM 1735 N N . ARG B 1 71 ? 28.367 60.023 22.734 1.00 61.48 71 ARG B N 1
ATOM 1736 C CA . ARG B 1 71 ? 28.307 61.480 22.700 1.00 49.90 71 ARG B CA 1
ATOM 1737 C C . ARG B 1 71 ? 29.704 62.085 22.683 1.00 54.14 71 ARG B C 1
ATOM 1738 O O . ARG B 1 71 ? 29.945 63.089 22.001 1.00 66.31 71 ARG B O 1
ATOM 1746 N N . ILE B 1 72 ? 30.636 61.491 23.431 1.00 50.27 72 ILE B N 1
ATOM 1747 C CA . ILE B 1 72 ? 31.995 62.006 23.527 1.00 58.25 72 ILE B CA 1
ATOM 1748 C C . ILE B 1 72 ? 32.947 61.326 22.556 1.00 63.47 72 ILE B C 1
ATOM 1749 O O . ILE B 1 72 ? 34.152 61.613 22.582 1.00 66.97 72 ILE B O 1
ATOM 1754 N N . ALA B 1 73 ? 32.443 60.435 21.698 1.00 56.14 73 ALA B N 1
ATOM 1755 C CA . ALA B 1 73 ? 33.252 59.753 20.686 1.00 48.74 73 ALA B CA 1
ATOM 1756 C C . ALA B 1 73 ? 34.442 59.032 21.316 1.00 48.48 73 ALA B C 1
ATOM 1757 O O . ALA B 1 73 ? 35.562 59.066 20.803 1.00 52.00 73 ALA B O 1
ATOM 1759 N N . SER B 1 74 ? 34.194 58.373 22.447 1.00 53.75 74 SER B N 1
ATOM 1760 C CA . SER B 1 74 ? 35.221 57.628 23.164 1.00 53.80 74 SER B CA 1
ATOM 1761 C C . SER B 1 74 ? 34.830 56.164 23.333 1.00 46.45 74 SER B C 1
ATOM 1762 O O . SER B 1 74 ? 35.159 55.537 24.342 1.00 43.54 74 SER B O 1
ATOM 1765 N N . VAL B 1 75 ? 34.125 55.609 22.351 1.00 40.44 75 VAL B N 1
ATOM 1766 C CA . VAL B 1 75 ? 33.730 54.205 22.382 1.00 51.99 75 VAL B CA 1
ATOM 1767 C C . VAL B 1 75 ? 34.939 53.367 21.978 1.00 51.22 75 VAL B C 1
ATOM 1768 O O . VAL B 1 75 ? 35.330 53.347 20.809 1.00 50.79 75 VAL B O 1
ATOM 1772 N N . THR B 1 76 ? 35.534 52.678 22.948 1.00 42.47 76 THR B N 1
ATOM 1773 C CA . THR B 1 76 ? 36.699 51.852 22.674 1.00 40.66 76 THR B CA 1
ATOM 1774 C C . THR B 1 76 ? 36.323 50.665 21.790 1.00 35.24 76 THR B C 1
ATOM 1775 O O . THR B 1 76 ? 35.151 50.306 21.643 1.00 31.42 76 THR B O 1
ATOM 1779 N N . SER B 1 77 ? 37.348 50.053 21.193 1.00 39.23 77 SER B N 1
ATOM 1780 C CA . SER B 1 77 ? 37.129 48.909 20.317 1.00 31.13 77 SER B CA 1
ATOM 1781 C C . SER B 1 77 ? 36.632 47.685 21.073 1.00 29.49 77 SER B C 1
ATOM 1782 O O . SER B 1 77 ? 36.074 46.775 20.451 1.00 31.14 77 SER B O 1
ATOM 1785 N N . SER B 1 78 ? 36.819 47.642 22.394 1.00 29.88 78 SER B N 1
ATOM 1786 C CA . SER B 1 78 ? 36.359 46.502 23.178 1.00 27.51 78 SER B CA 1
ATOM 1787 C C . SER B 1 78 ? 34.841 46.409 23.231 1.00 27.41 78 SER B C 1
ATOM 1788 O O . SER B 1 78 ? 34.310 45.338 23.544 1.00 26.69 78 SER B O 1
ATOM 1791 N N . TYR B 1 79 ? 34.133 47.503 22.937 1.00 28.35 79 TYR B N 1
ATOM 1792 C CA . TYR B 1 79 ? 32.675 47.470 22.955 1.00 28.52 79 TYR B CA 1
ATOM 1793 C C . TYR B 1 79 ? 32.120 46.540 21.886 1.00 28.33 79 TYR B C 1
ATOM 1794 O O . TYR B 1 79 ? 31.071 45.916 22.089 1.00 28.19 79 TYR B O 1
ATOM 1803 N N . TYR B 1 80 ? 32.806 46.425 20.750 1.00 28.61 80 TYR B N 1
ATOM 1804 C CA . TYR B 1 80 ? 32.327 45.599 19.649 1.00 28.79 80 TYR B CA 1
ATOM 1805 C C . TYR B 1 80 ? 32.849 44.171 19.704 1.00 28.12 80 TYR B C 1
ATOM 1806 O O . TYR B 1 80 ? 32.201 43.267 19.168 1.00 28.30 80 TYR B O 1
ATOM 1815 N N . LYS B 1 81 ? 33.997 43.947 20.338 1.00 27.58 81 LYS B N 1
ATOM 1816 C CA . LYS B 1 81 ? 34.630 42.636 20.300 1.00 27.21 81 LYS B CA 1
ATOM 1817 C C . LYS B 1 81 ? 33.764 41.583 20.985 1.00 26.69 81 LYS B C 1
ATOM 1818 O O . LYS B 1 81 ? 33.041 41.866 21.944 1.00 28.50 81 LYS B O 1
ATOM 1824 N N . PHE B 1 82 ? 33.842 40.356 20.464 1.00 29.15 82 PHE B N 1
ATOM 1825 C CA . PHE B 1 82 ? 33.148 39.192 21.020 1.00 26.85 82 PHE B CA 1
ATOM 1826 C C . PHE B 1 82 ? 31.632 39.372 21.024 1.00 27.27 82 PHE B C 1
ATOM 1827 O O . PHE B 1 82 ? 30.929 38.759 21.832 1.00 29.62 82 PHE B O 1
ATOM 1835 N N . ALA B 1 83 ? 31.112 40.201 20.124 1.00 27.84 83 ALA B N 1
ATOM 1836 C CA . ALA B 1 83 ? 29.677 40.438 20.035 1.00 28.43 83 ALA B CA 1
ATOM 1837 C C . ALA B 1 83 ? 29.049 39.401 19.114 1.00 29.43 83 ALA B C 1
ATOM 1838 O O . ALA B 1 83 ? 29.410 39.310 17.935 1.00 30.05 83 ALA B O 1
ATOM 1840 N N . GLU B 1 84 ? 28.114 38.617 19.653 1.00 29.87 84 GLU B N 1
ATOM 1841 C CA . GLU B 1 84 ? 27.394 37.652 18.832 1.00 31.16 84 GLU B CA 1
ATOM 1842 C C . GLU B 1 84 ? 26.423 38.327 17.874 1.00 32.05 84 GLU B C 1
ATOM 1843 O O . GLU B 1 84 ? 26.083 37.741 16.841 1.00 33.22 84 GLU B O 1
ATOM 1849 N N . ALA B 1 85 ? 25.977 39.542 18.188 1.00 31.71 85 ALA B N 1
ATOM 1850 C CA . ALA B 1 85 ? 25.037 40.256 17.339 1.00 32.62 85 ALA B CA 1
ATOM 1851 C C . ALA B 1 85 ? 25.200 41.752 17.543 1.00 32.11 85 ALA B C 1
ATOM 1852 O O . ALA B 1 85 ? 25.648 42.208 18.599 1.00 31.27 85 ALA B O 1
ATOM 1854 N N . ALA B 1 86 ? 24.820 42.510 16.519 1.00 32.85 86 ALA B N 1
ATOM 1855 C CA . ALA B 1 86 ? 24.834 43.964 16.561 1.00 32.84 86 ALA B CA 1
ATOM 1856 C C . ALA B 1 86 ? 23.516 44.476 16.005 1.00 34.06 86 ALA B C 1
ATOM 1857 O O . ALA B 1 86 ? 23.124 44.104 14.894 1.00 34.92 86 ALA B O 1
ATOM 1859 N N . ILE B 1 87 ? 22.834 45.315 16.774 1.00 34.35 87 ILE B N 1
ATOM 1860 C CA . ILE B 1 87 ? 21.550 45.877 16.374 1.00 35.67 87 ILE B CA 1
ATOM 1861 C C . ILE B 1 87 ? 21.787 47.320 15.948 1.00 36.08 87 ILE B C 1
ATOM 1862 O O . ILE B 1 87 ? 22.028 48.194 16.787 1.00 35.98 87 ILE B O 1
ATOM 1867 N N . LEU B 1 88 ? 21.724 47.572 14.643 1.00 36.78 88 LEU B N 1
ATOM 1868 C CA . LEU B 1 88 ? 21.845 48.926 14.114 1.00 37.56 88 LEU B CA 1
ATOM 1869 C C . LEU B 1 88 ? 20.494 49.618 14.240 1.00 38.85 88 LEU B C 1
ATOM 1870 O O . LEU B 1 88 ? 19.552 49.297 13.508 1.00 39.76 88 LEU B O 1
ATOM 1875 N N . VAL B 1 89 ? 20.395 50.564 15.170 1.00 39.17 89 VAL B N 1
ATOM 1876 C CA . VAL B 1 89 ? 19.156 51.282 15.444 1.00 40.66 89 VAL B CA 1
ATOM 1877 C C . VAL B 1 89 ? 19.211 52.641 14.764 1.00 41.87 89 VAL B C 1
ATOM 1878 O O . VAL B 1 89 ? 20.248 53.317 14.780 1.00 41.65 89 VAL B O 1
ATOM 1882 N N . PHE B 1 90 ? 18.095 53.043 14.160 1.00 43.36 90 PHE B N 1
ATOM 1883 C CA . PHE B 1 90 ? 17.969 54.362 13.561 1.00 44.86 90 PHE B CA 1
ATOM 1884 C C . PHE B 1 90 ? 16.542 54.856 13.748 1.00 46.64 90 PHE B C 1
ATOM 1885 O O . PHE B 1 90 ? 15.594 54.068 13.781 1.00 46.84 90 PHE B O 1
ATOM 1893 N N . SER B 1 91 ? 16.403 56.173 13.873 1.00 48.19 91 SER B N 1
ATOM 1894 C CA . SER B 1 91 ? 15.096 56.790 14.049 1.00 50.24 91 SER B CA 1
ATOM 1895 C C . SER B 1 91 ? 14.370 56.871 12.712 1.00 51.26 91 SER B C 1
ATOM 1896 O O . SER B 1 91 ? 14.943 57.307 11.709 1.00 52.66 91 SER B O 1
ATOM 1899 N N . LEU B 1 92 ? 13.102 56.452 12.701 1.00 52.21 92 LEU B N 1
ATOM 1900 C CA . LEU B 1 92 ? 12.299 56.520 11.486 1.00 53.41 92 LEU B CA 1
ATOM 1901 C C . LEU B 1 92 ? 11.928 57.946 11.102 1.00 55.54 92 LEU B C 1
ATOM 1902 O O . LEU B 1 92 ? 11.392 58.154 10.008 1.00 56.62 92 LEU B O 1
ATOM 1907 N N . ASP B 1 93 ? 12.197 58.924 11.965 1.00 56.37 93 ASP B N 1
ATOM 1908 C CA . ASP B 1 93 ? 11.916 60.319 11.659 1.00 58.68 93 ASP B CA 1
ATOM 1909 C C . ASP B 1 93 ? 13.120 61.055 11.086 1.00 58.53 93 ASP B C 1
ATOM 1910 O O . ASP B 1 93 ? 12.939 62.046 10.370 1.00 64.21 93 ASP B O 1
ATOM 1915 N N . ASN B 1 94 ? 14.334 60.593 11.374 1.00 56.57 94 ASN B N 1
ATOM 1916 C CA . ASN B 1 94 ? 15.560 61.232 10.907 1.00 56.59 94 ASN B CA 1
ATOM 1917 C C . ASN B 1 94 ? 16.225 60.322 9.881 1.00 58.15 94 ASN B C 1
ATOM 1918 O O . ASN B 1 94 ? 16.679 59.224 10.218 1.00 52.89 94 ASN B O 1
ATOM 1923 N N . ALA B 1 95 ? 16.283 60.784 8.629 1.00 57.00 95 ALA B N 1
ATOM 1924 C CA . ALA B 1 95 ? 16.955 60.021 7.586 1.00 55.15 95 ALA B CA 1
ATOM 1925 C C . ALA B 1 95 ? 18.466 60.008 7.765 1.00 54.20 95 ALA B C 1
ATOM 1926 O O . ALA B 1 95 ? 19.129 59.092 7.266 1.00 53.46 95 ALA B O 1
ATOM 1928 N N . SER B 1 96 ? 19.025 61.000 8.465 1.00 55.05 96 SER B N 1
ATOM 1929 C CA . SER B 1 96 ? 20.463 61.014 8.708 1.00 54.36 96 SER B CA 1
ATOM 1930 C C . SER B 1 96 ? 20.897 59.837 9.571 1.00 51.79 96 SER B C 1
ATOM 1931 O O . SER B 1 96 ? 22.010 59.324 9.404 1.00 50.76 96 SER B O 1
ATOM 1934 N N . SER B 1 97 ? 20.040 59.399 10.498 1.00 59.75 97 SER B N 1
ATOM 1935 C CA . SER B 1 97 ? 20.375 58.247 11.330 1.00 48.72 97 SER B CA 1
ATOM 1936 C C . SER B 1 97 ? 20.488 56.979 10.498 1.00 47.41 97 SER B C 1
ATOM 1937 O O . SER B 1 97 ? 21.280 56.087 10.825 1.00 45.75 97 SER B O 1
ATOM 1940 N N . PHE B 1 98 ? 19.705 56.885 9.425 1.00 48.32 98 PHE B N 1
ATOM 1941 C CA . PHE B 1 98 ? 19.774 55.741 8.526 1.00 47.58 98 PHE B CA 1
ATOM 1942 C C . PHE B 1 98 ? 20.971 55.845 7.590 1.00 51.86 98 PHE B C 1
ATOM 1943 O O . PHE B 1 98 ? 21.629 54.839 7.300 1.00 48.82 98 PHE B O 1
ATOM 1951 N N . HIS B 1 99 ? 21.267 57.057 7.114 1.00 49.64 99 HIS B N 1
ATOM 1952 C CA . HIS B 1 99 ? 22.412 57.257 6.234 1.00 50.45 99 HIS B CA 1
ATOM 1953 C C . HIS B 1 99 ? 23.729 57.011 6.958 1.00 49.28 99 HIS B C 1
ATOM 1954 O O . HIS B 1 99 ? 24.687 56.520 6.351 1.00 49.27 99 HIS B O 1
ATOM 1961 N N . ILE B 1 100 ? 23.794 57.336 8.254 1.00 48.48 100 ILE B N 1
ATOM 1962 C CA . ILE B 1 100 ? 25.042 57.227 9.008 1.00 47.57 100 ILE B CA 1
ATOM 1963 C C . ILE B 1 100 ? 25.347 55.804 9.446 1.00 45.35 100 ILE B C 1
ATOM 1964 O O . ILE B 1 100 ? 26.420 55.558 10.013 1.00 44.51 100 ILE B O 1
ATOM 1969 N N . LEU B 1 101 ? 24.448 54.851 9.184 1.00 44.59 101 LEU B N 1
ATOM 1970 C CA . LEU B 1 101 ? 24.670 53.475 9.616 1.00 42.77 101 LEU B CA 1
ATOM 1971 C C . LEU B 1 101 ? 25.874 52.833 8.938 1.00 42.67 101 LEU B C 1
ATOM 1972 O O . LEU B 1 101 ? 26.336 51.782 9.395 1.00 41.61 101 LEU B O 1
ATOM 1977 N N . SER B 1 102 ? 26.386 53.434 7.861 1.00 44.34 102 SER B N 1
ATOM 1978 C CA . SER B 1 102 ? 27.543 52.867 7.174 1.00 44.70 102 SER B CA 1
ATOM 1979 C C . SER B 1 102 ? 28.768 52.846 8.079 1.00 43.81 102 SER B C 1
ATOM 1980 O O . SER B 1 102 ? 29.497 51.848 8.127 1.00 43.02 102 SER B O 1
ATOM 1983 N N . GLN B 1 103 ? 29.011 53.940 8.804 1.00 44.12 103 GLN B N 1
ATOM 1984 C CA . GLN B 1 103 ? 30.180 54.008 9.675 1.00 43.51 103 GLN B CA 1
ATOM 1985 C C . GLN B 1 103 ? 30.071 53.019 10.828 1.00 41.21 103 GLN B C 1
ATOM 1986 O O . GLN B 1 103 ? 31.059 52.370 11.191 1.00 40.97 103 GLN B O 1
ATOM 1992 N N . HIS B 1 104 ? 28.880 52.890 11.417 1.00 40.35 104 HIS B N 1
ATOM 1993 C CA . HIS B 1 104 ? 28.704 51.942 12.511 1.00 38.46 104 HIS B CA 1
ATOM 1994 C C . HIS B 1 104 ? 28.870 50.509 12.027 1.00 37.67 104 HIS B C 1
ATOM 1995 O O . HIS B 1 104 ? 29.495 49.687 12.707 1.00 36.45 104 HIS B O 1
ATOM 2002 N N . LEU B 1 105 ? 28.325 50.192 10.851 1.00 38.57 105 LEU B N 1
ATOM 2003 C CA . LEU B 1 105 ? 28.519 48.861 10.288 1.00 38.32 105 LEU B CA 1
ATOM 2004 C C . LEU B 1 105 ? 29.991 48.603 9.995 1.00 38.62 105 LEU B C 1
ATOM 2005 O O . LEU B 1 105 ? 30.480 47.481 10.172 1.00 37.92 105 LEU B O 1
ATOM 2010 N N . LEU B 1 106 ? 30.716 49.634 9.554 1.00 39.90 106 LEU B N 1
ATOM 2011 C CA . LEU B 1 106 ? 32.145 49.483 9.296 1.00 40.55 106 LEU B CA 1
ATOM 2012 C C . LEU B 1 106 ? 32.893 49.138 10.578 1.00 38.97 106 LEU B C 1
ATOM 2013 O O . LEU B 1 106 ? 33.735 48.232 10.596 1.00 38.70 106 LEU B O 1
ATOM 2018 N N . GLU B 1 107 ? 32.592 49.852 11.666 1.00 38.11 107 GLU B N 1
ATOM 2019 C CA . GLU B 1 107 ? 33.232 49.566 12.946 1.00 36.70 107 GLU B CA 1
ATOM 2020 C C . GLU B 1 107 ? 32.888 48.166 13.439 1.00 35.12 107 GLU B C 1
ATOM 2021 O O . GLU B 1 107 ? 33.750 47.461 13.977 1.00 34.35 107 GLU B O 1
ATOM 2027 N N . ILE B 1 108 ? 31.632 47.748 13.264 1.00 34.83 108 ILE B N 1
ATOM 2028 C CA . ILE B 1 108 ? 31.213 46.426 13.727 1.00 33.70 108 ILE B CA 1
ATOM 2029 C C . ILE B 1 108 ? 31.970 45.336 12.981 1.00 34.13 108 ILE B C 1
ATOM 2030 O O . ILE B 1 108 ? 32.532 44.418 13.589 1.00 33.89 108 ILE B O 1
ATOM 2035 N N . VAL B 1 109 ? 31.997 45.420 11.649 1.00 35.66 109 VAL B N 1
ATOM 2036 C CA . VAL B 1 109 ? 32.695 44.411 10.859 1.00 36.55 109 VAL B CA 1
ATOM 2037 C C . VAL B 1 109 ? 34.196 44.459 11.124 1.00 36.66 109 VAL B C 1
ATOM 2038 O O . VAL B 1 109 ? 34.874 43.425 11.080 1.00 36.80 109 VAL B O 1
ATOM 2042 N N . SER B 1 110 ? 34.736 45.642 11.422 1.00 36.81 110 SER B N 1
ATOM 2043 C CA . SER B 1 110 ? 36.170 45.761 11.670 1.00 37.19 110 SER B CA 1
ATOM 2044 C C . SER B 1 110 ? 36.571 45.037 12.949 1.00 35.44 110 SER B C 1
ATOM 2045 O O . SER B 1 110 ? 37.566 44.303 12.974 1.00 35.67 110 SER B O 1
ATOM 2048 N N . TYR B 1 111 ? 35.806 45.227 14.022 1.00 33.88 111 TYR B N 1
ATOM 2049 C CA . TYR B 1 111 ? 36.149 44.688 15.330 1.00 32.34 111 TYR B CA 1
ATOM 2050 C C . TYR B 1 111 ? 35.336 43.458 15.709 1.00 31.35 111 TYR B C 1
ATOM 2051 O O . TYR B 1 111 ? 35.585 42.875 16.769 1.00 30.22 111 TYR B O 1
ATOM 2060 N N . ALA B 1 112 ? 34.381 43.045 14.878 1.00 31.94 112 ALA B N 1
ATOM 2061 C CA . ALA B 1 112 ? 33.577 41.870 15.194 1.00 31.41 112 ALA B CA 1
ATOM 2062 C C . ALA B 1 112 ? 32.954 41.257 13.947 1.00 32.72 112 ALA B C 1
ATOM 2063 O O . ALA B 1 112 ? 31.738 41.343 13.752 1.00 32.89 112 ALA B O 1
ATOM 2065 N N . GLU B 1 113 ? 33.771 40.638 13.100 1.00 33.90 113 GLU B N 1
ATOM 2066 C CA . GLU B 1 113 ? 33.221 39.890 11.982 1.00 35.39 113 GLU B CA 1
ATOM 2067 C C . GLU B 1 113 ? 32.520 38.633 12.494 1.00 44.39 113 GLU B C 1
ATOM 2068 O O . GLU B 1 113 ? 32.614 38.269 13.671 1.00 47.94 113 GLU B O 1
ATOM 2074 N N . ASN B 1 114 ? 31.803 37.967 11.587 1.00 36.94 114 ASN B N 1
ATOM 2075 C CA . ASN B 1 114 ? 30.986 36.799 11.924 1.00 39.50 114 ASN B CA 1
ATOM 2076 C C . ASN B 1 114 ? 29.955 37.126 13.001 1.00 35.42 114 ASN B C 1
ATOM 2077 O O . ASN B 1 114 ? 29.566 36.260 13.790 1.00 35.18 114 ASN B O 1
ATOM 2082 N N . ALA B 1 115 ? 29.511 38.379 13.045 1.00 34.79 115 ALA B N 1
ATOM 2083 C CA . ALA B 1 115 ? 28.477 38.827 13.965 1.00 33.91 115 ALA B CA 1
ATOM 2084 C C . ALA B 1 115 ? 27.218 39.147 13.174 1.00 35.01 115 ALA B C 1
ATOM 2085 O O . ALA B 1 115 ? 27.277 39.873 12.175 1.00 42.91 115 ALA B O 1
ATOM 2087 N N . LYS B 1 116 ? 26.087 38.603 13.614 1.00 35.36 116 LYS B N 1
ATOM 2088 C CA . LYS B 1 116 ? 24.835 38.818 12.903 1.00 36.59 116 LYS B CA 1
ATOM 2089 C C . LYS B 1 116 ? 24.351 40.248 13.104 1.00 36.05 116 LYS B C 1
ATOM 2090 O O . LYS B 1 116 ? 24.345 40.764 14.225 1.00 42.60 116 LYS B O 1
ATOM 2096 N N . ILE B 1 117 ? 23.951 40.890 12.011 1.00 37.03 117 ILE B N 1
ATOM 2097 C CA . ILE B 1 117 ? 23.502 42.276 12.028 1.00 36.90 117 ILE B CA 1
ATOM 2098 C C . ILE B 1 117 ? 21.984 42.296 11.934 1.00 37.96 117 ILE B C 1
ATOM 2099 O O . ILE B 1 117 ? 21.396 41.621 11.080 1.00 39.29 117 ILE B O 1
ATOM 2104 N N . PHE B 1 118 ? 21.348 43.061 12.817 1.00 37.62 118 PHE B N 1
ATOM 2105 C CA . PHE B 1 118 ? 19.902 43.225 12.825 1.00 38.80 118 PHE B CA 1
ATOM 2106 C C . PHE B 1 118 ? 19.574 44.705 12.715 1.00 39.04 118 PHE B C 1
ATOM 2107 O O . PHE B 1 118 ? 20.080 45.517 13.496 1.00 38.19 118 PHE B O 1
ATOM 2115 N N . LEU B 1 119 ? 18.734 45.049 11.747 1.00 40.39 119 LEU B N 1
ATOM 2116 C CA . LEU B 1 119 ? 18.345 46.431 11.519 1.00 40.97 119 LEU B CA 1
ATOM 2117 C C . LEU B 1 119 ? 17.079 46.750 12.301 1.00 41.81 119 LEU B C 1
ATOM 2118 O O . LEU B 1 119 ? 16.134 45.957 12.327 1.00 42.73 119 LEU B O 1
ATOM 2123 N N . CYS B 1 120 ? 17.066 47.918 12.939 1.00 41.79 120 CYS B N 1
ATOM 2124 C CA . CYS B 1 120 ? 15.942 48.339 13.763 1.00 42.86 120 CYS B CA 1
ATOM 2125 C C . CYS B 1 120 ? 15.559 49.769 13.417 1.00 49.97 120 CYS B C 1
ATOM 2126 O O . CYS B 1 120 ? 16.402 50.670 13.460 1.00 43.49 120 CYS B O 1
ATOM 2129 N N . GLY B 1 121 ? 14.288 49.971 13.077 1.00 55.37 121 GLY B N 1
ATOM 2130 C CA . GLY B 1 121 ? 13.767 51.302 12.845 1.00 49.07 121 GLY B CA 1
ATOM 2131 C C . GLY B 1 121 ? 12.929 51.791 14.009 1.00 48.24 121 GLY B C 1
ATOM 2132 O O . GLY B 1 121 ? 11.709 51.605 14.025 1.00 56.92 121 GLY B O 1
ATOM 2133 N N . ASN B 1 122 ? 13.575 52.413 14.991 1.00 49.18 122 ASN B N 1
ATOM 2134 C CA . ASN B 1 122 ? 12.890 52.863 16.190 1.00 49.09 122 ASN B CA 1
ATOM 2135 C C . ASN B 1 122 ? 12.102 54.142 15.909 1.00 55.78 122 ASN B C 1
ATOM 2136 O O . ASN B 1 122 ? 12.189 54.738 14.832 1.00 54.30 122 ASN B O 1
ATOM 2141 N N . LYS B 1 123 ? 11.313 54.553 16.904 1.00 53.03 123 LYS B N 1
ATOM 2142 C CA . LYS B 1 123 ? 10.513 55.777 16.843 1.00 55.50 123 LYS B CA 1
ATOM 2143 C C . LYS B 1 123 ? 9.505 55.730 15.695 1.00 56.72 123 LYS B C 1
ATOM 2144 O O . LYS B 1 123 ? 9.343 56.689 14.938 1.00 66.34 123 LYS B O 1
ATOM 2150 N N . SER B 1 124 ? 8.819 54.592 15.570 1.00 56.80 124 SER B N 1
ATOM 2151 C CA . SER B 1 124 ? 7.698 54.508 14.642 1.00 63.22 124 SER B CA 1
ATOM 2152 C C . SER B 1 124 ? 6.475 55.260 15.147 1.00 61.32 124 SER B C 1
ATOM 2153 O O . SER B 1 124 ? 5.501 55.401 14.401 1.00 63.02 124 SER B O 1
ATOM 2156 N N . ASP B 1 125 ? 6.506 55.738 16.394 1.00 62.21 125 ASP B N 1
ATOM 2157 C CA . ASP B 1 125 ? 5.415 56.552 16.914 1.00 65.40 125 ASP B CA 1
ATOM 2158 C C . ASP B 1 125 ? 5.376 57.922 16.251 1.00 84.68 125 ASP B C 1
ATOM 2159 O O . ASP B 1 125 ? 4.304 58.530 16.148 1.00 82.84 125 ASP B O 1
ATOM 2164 N N . LEU B 1 126 ? 6.522 58.417 15.787 1.00 74.60 126 LEU B N 1
ATOM 2165 C CA . LEU B 1 126 ? 6.623 59.739 15.185 1.00 66.19 126 LEU B CA 1
ATOM 2166 C C . LEU B 1 126 ? 6.671 59.694 13.663 1.00 70.54 126 LEU B C 1
ATOM 2167 O O . LEU B 1 126 ? 6.985 60.709 13.034 1.00 86.36 126 LEU B O 1
ATOM 2172 N N . GLU B 1 127 ? 6.368 58.549 13.058 1.00 66.06 127 GLU B N 1
ATOM 2173 C CA . GLU B 1 127 ? 6.388 58.389 11.611 1.00 63.89 127 GLU B CA 1
ATOM 2174 C C . GLU B 1 127 ? 4.961 58.348 11.083 1.00 83.51 127 GLU B C 1
ATOM 2175 O O . GLU B 1 127 ? 4.149 57.536 11.539 1.00 91.04 127 GLU B O 1
ATOM 2177 N N . GLY B 1 128 ? 4.662 59.221 10.125 1.00 84.48 128 GLY B N 1
ATOM 2178 C CA . GLY B 1 128 ? 3.334 59.281 9.527 1.00 69.92 128 GLY B CA 1
ATOM 2179 C C . GLY B 1 128 ? 3.399 59.851 8.114 1.00 70.41 128 GLY B C 1
ATOM 2180 O O . GLY B 1 128 ? 4.256 60.680 7.808 1.00 70.01 128 GLY B O 1
ATOM 2181 N N . ASP B 1 135 ? 7.592 57.300 4.667 1.00 62.49 135 ASP B N 1
ATOM 2182 C CA . ASP B 1 135 ? 7.617 58.678 5.145 1.00 81.26 135 ASP B CA 1
ATOM 2183 C C . ASP B 1 135 ? 8.957 58.978 5.825 1.00 87.65 135 ASP B C 1
ATOM 2184 O O . ASP B 1 135 ? 9.079 58.904 7.050 1.00 91.40 135 ASP B O 1
ATOM 2186 N N . ALA B 1 136 ? 9.951 59.334 5.013 1.00 79.72 136 ALA B N 1
ATOM 2187 C CA . ALA B 1 136 ? 11.376 59.449 5.336 1.00 75.04 136 ALA B CA 1
ATOM 2188 C C . ALA B 1 136 ? 11.957 58.095 5.742 1.00 84.25 136 ALA B C 1
ATOM 2189 O O . ALA B 1 136 ? 13.110 58.042 6.196 1.00 76.06 136 ALA B O 1
ATOM 2191 N N . ASP B 1 137 ? 11.206 57.000 5.603 1.00 97.93 137 ASP B N 1
ATOM 2192 C CA . ASP B 1 137 ? 11.732 55.650 5.799 1.00 75.71 137 ASP B CA 1
ATOM 2193 C C . ASP B 1 137 ? 11.405 54.844 4.545 1.00 79.74 137 ASP B C 1
ATOM 2194 O O . ASP B 1 137 ? 10.583 53.923 4.572 1.00 58.75 137 ASP B O 1
ATOM 2199 N N . ILE B 1 138 ? 12.034 55.230 3.429 1.00 77.62 138 ILE B N 1
ATOM 2200 C CA . ILE B 1 138 ? 11.990 54.384 2.244 1.00 70.14 138 ILE B CA 1
ATOM 2201 C C . ILE B 1 138 ? 12.481 52.987 2.607 1.00 68.44 138 ILE B C 1
ATOM 2202 O O . ILE B 1 138 ? 13.245 52.791 3.557 1.00 82.09 138 ILE B O 1
ATOM 2207 N N . GLU B 1 139 ? 12.019 52.000 1.851 1.00 67.01 139 GLU B N 1
ATOM 2208 C CA . GLU B 1 139 ? 12.196 50.617 2.276 1.00 67.58 139 GLU B CA 1
ATOM 2209 C C . GLU B 1 139 ? 13.666 50.260 2.501 1.00 68.83 139 GLU B C 1
ATOM 2210 O O . GLU B 1 139 ? 14.526 50.478 1.642 1.00 59.47 139 GLU B O 1
ATOM 2216 N N . THR B 1 140 ? 13.936 49.685 3.674 1.00 68.12 140 THR B N 1
ATOM 2217 C CA . THR B 1 140 ? 15.271 49.328 4.134 1.00 51.50 140 THR B CA 1
ATOM 2218 C C . THR B 1 140 ? 15.712 47.952 3.634 1.00 58.86 140 THR B C 1
ATOM 2219 O O . THR B 1 140 ? 16.804 47.490 3.991 1.00 62.22 140 THR B O 1
ATOM 2223 N N . PHE B 1 141 ? 14.875 47.296 2.823 1.00 70.28 141 PHE B N 1
ATOM 2224 C CA . PHE B 1 141 ? 15.142 45.931 2.384 1.00 67.22 141 PHE B CA 1
ATOM 2225 C C . PHE B 1 141 ? 16.545 45.800 1.807 1.00 65.89 141 PHE B C 1
ATOM 2226 O O . PHE B 1 141 ? 17.269 44.848 2.121 1.00 93.62 141 PHE B O 1
ATOM 2234 N N . CYS B 1 142 ? 16.955 46.752 0.981 1.00 53.16 142 CYS B N 1
ATOM 2235 C CA . CYS B 1 142 ? 18.331 46.841 0.508 1.00 61.29 142 CYS B CA 1
ATOM 2236 C C . CYS B 1 142 ? 19.119 47.761 1.442 1.00 60.69 142 CYS B C 1
ATOM 2237 O O . CYS B 1 142 ? 18.981 48.989 1.378 1.00 67.42 142 CYS B O 1
ATOM 2240 N N . GLU B 1 143 ? 19.946 47.169 2.307 1.00 55.96 143 GLU B N 1
ATOM 2241 C CA . GLU B 1 143 ? 20.906 47.902 3.132 1.00 47.88 143 GLU B CA 1
ATOM 2242 C C . GLU B 1 143 ? 22.344 47.537 2.815 1.00 64.95 143 GLU B C 1
ATOM 2243 O O . GLU B 1 143 ? 23.194 48.420 2.653 1.00 68.31 143 GLU B O 1
ATOM 2249 N N . GLN B 1 144 ? 22.651 46.248 2.770 1.00 53.06 144 GLN B N 1
ATOM 2250 C CA . GLN B 1 144 ? 24.025 45.787 2.722 1.00 61.55 144 GLN B CA 1
ATOM 2251 C C . GLN B 1 144 ? 24.082 44.438 2.018 1.00 73.50 144 GLN B C 1
ATOM 2252 O O . GLN B 1 144 ? 23.104 43.687 1.988 1.00 65.53 144 GLN B O 1
ATOM 2258 N N . CYS B 1 145 ? 25.251 44.142 1.457 1.00 73.64 145 CYS B N 1
ATOM 2259 C CA . CYS B 1 145 ? 25.437 42.998 0.581 1.00 78.51 145 CYS B CA 1
ATOM 2260 C C . CYS B 1 145 ? 25.918 41.766 1.333 1.00 68.59 145 CYS B C 1
ATOM 2261 O O . CYS B 1 145 ? 26.540 41.841 2.398 1.00 48.90 145 CYS B O 1
ATOM 2264 N N . HIS B 1 146 ? 25.616 40.616 0.730 1.00 62.03 146 HIS B N 1
ATOM 2265 C CA . HIS B 1 146 ? 26.113 39.320 1.182 1.00 52.46 146 HIS B CA 1
ATOM 2266 C C . HIS B 1 146 ? 25.489 38.912 2.516 1.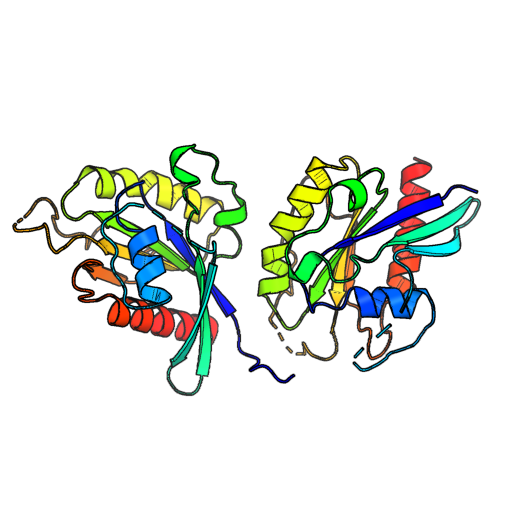00 50.32 146 HIS B C 1
ATOM 2267 O O . HIS B 1 146 ? 26.146 38.305 3.366 1.00 49.20 146 HIS B O 1
ATOM 2274 N N . ASN B 1 147 ? 24.203 39.237 2.690 1.00 66.43 147 ASN B N 1
ATOM 2275 C CA . ASN B 1 147 ? 23.404 38.741 3.812 1.00 51.75 147 ASN B CA 1
ATOM 2276 C C . ASN B 1 147 ? 24.037 39.085 5.156 1.00 46.18 147 ASN B C 1
ATOM 2277 O O . ASN B 1 147 ? 24.035 38.273 6.085 1.00 45.38 147 ASN B O 1
ATOM 2282 N N . LEU B 1 148 ? 24.612 40.285 5.254 1.00 45.15 148 LEU B N 1
ATOM 2283 C CA . LEU B 1 148 ? 25.138 40.730 6.538 1.00 42.94 148 LEU B CA 1
ATOM 2284 C C . LEU B 1 148 ? 24.006 40.943 7.531 1.00 41.89 148 LEU B C 1
ATOM 2285 O O . LEU B 1 148 ? 24.151 40.658 8.726 1.00 40.48 148 LEU B O 1
ATOM 2290 N N . VAL B 1 149 ? 22.859 41.410 7.043 1.00 42.79 149 VAL B N 1
ATOM 2291 C CA . VAL B 1 149 ? 21.708 41.728 7.876 1.00 42.26 149 VAL B CA 1
ATOM 2292 C C . VAL B 1 149 ? 20.737 40.558 7.837 1.00 43.44 149 VAL B C 1
ATOM 2293 O O . VAL B 1 149 ? 20.299 40.141 6.758 1.00 48.56 149 VAL B O 1
ATOM 2297 N N . ASN B 1 150 ? 20.382 40.044 9.013 1.00 42.70 150 ASN B N 1
ATOM 2298 C CA . ASN B 1 150 ? 19.539 38.859 9.117 1.00 45.90 150 ASN B CA 1
ATOM 2299 C C . ASN B 1 150 ? 18.050 39.188 9.128 1.00 68.49 150 ASN B C 1
ATOM 2300 O O . ASN B 1 150 ? 17.246 38.429 8.576 1.00 65.97 150 ASN B O 1
ATOM 2305 N N . SER B 1 151 ? 17.660 40.296 9.752 1.00 60.64 151 SER B N 1
ATOM 2306 C CA . SER B 1 151 ? 16.253 40.670 9.804 1.00 56.88 151 SER B CA 1
ATOM 2307 C C . SER B 1 151 ? 16.133 42.155 10.120 1.00 58.28 151 SER B C 1
ATOM 2308 O O . SER B 1 151 ? 17.031 42.762 10.712 1.00 56.41 151 SER B O 1
ATOM 2311 N N . THR B 1 152 ? 15.000 42.730 9.720 1.00 57.13 152 THR B N 1
ATOM 2312 C CA . THR B 1 152 ? 14.688 44.129 9.971 1.00 45.85 152 THR B CA 1
ATOM 2313 C C . THR B 1 152 ? 13.478 44.230 10.890 1.00 46.81 152 THR B C 1
ATOM 2314 O O . THR B 1 152 ? 12.611 43.351 10.902 1.00 48.21 152 THR B O 1
ATOM 2318 N N . TYR B 1 153 ? 13.425 45.315 11.662 1.00 46.36 153 TYR B N 1
ATOM 2319 C CA . TYR B 1 153 ? 12.367 45.515 12.640 1.00 47.46 153 TYR B CA 1
ATOM 2320 C C . TYR B 1 153 ? 11.980 46.986 12.694 1.00 48.03 153 TYR B C 1
ATOM 2321 O O . TYR B 1 153 ? 12.801 47.871 12.438 1.00 47.07 153 TYR B O 1
ATOM 2330 N N . LYS B 1 154 ? 10.717 47.235 13.032 1.00 49.89 154 LYS B N 1
ATOM 2331 C CA . LYS B 1 154 ? 10.188 48.583 13.237 1.00 50.92 154 LYS B CA 1
ATOM 2332 C C . LYS B 1 154 ? 9.598 48.637 14.642 1.00 56.59 154 LYS B C 1
ATOM 2333 O O . LYS B 1 154 ? 8.513 48.101 14.888 1.00 73.93 154 LYS B O 1
ATOM 2339 N N . THR B 1 155 ? 10.309 49.281 15.560 1.00 51.66 155 THR B N 1
ATOM 2340 C CA . THR B 1 155 ? 9.915 49.343 16.959 1.00 51.84 155 THR B CA 1
ATOM 2341 C C . THR B 1 155 ? 9.539 50.767 17.348 1.00 55.20 155 THR B C 1
ATOM 2342 O O . THR B 1 155 ? 9.714 51.721 16.585 1.00 59.42 155 THR B O 1
ATOM 2346 N N . SER B 1 156 ? 9.010 50.894 18.564 1.00 56.48 156 SER B N 1
ATOM 2347 C CA . SER B 1 156 ? 8.664 52.195 19.131 1.00 56.46 156 SER B CA 1
ATOM 2348 C C . SER B 1 156 ? 8.728 52.063 20.645 1.00 62.16 156 SER B C 1
ATOM 2349 O O . SER B 1 156 ? 7.834 51.468 21.252 1.00 70.95 156 SER B O 1
ATOM 2352 N N . CYS B 1 157 ? 9.781 52.619 21.250 1.00 56.54 157 CYS B N 1
ATOM 2353 C CA . CYS B 1 157 ? 9.979 52.481 22.688 1.00 56.40 157 CYS B CA 1
ATOM 2354 C C . CYS B 1 157 ? 8.894 53.174 23.502 1.00 72.40 157 CYS B C 1
ATOM 2355 O O . CYS B 1 157 ? 8.722 52.849 24.681 1.00 82.48 157 CYS B O 1
ATOM 2358 N N . LYS B 1 158 ? 8.162 54.119 22.908 1.00 69.60 158 LYS B N 1
ATOM 2359 C CA . LYS B 1 158 ? 7.105 54.794 23.652 1.00 65.24 158 LYS B CA 1
ATOM 2360 C C . LYS B 1 158 ? 5.909 53.875 23.866 1.00 70.73 158 LYS B C 1
ATOM 2361 O O . LYS B 1 158 ? 5.334 53.840 24.961 1.00 76.29 158 LYS B O 1
ATOM 2367 N N . THR B 1 159 ? 5.523 53.119 22.837 1.00 72.00 159 THR B N 1
ATOM 2368 C CA . THR B 1 159 ? 4.413 52.182 22.935 1.00 73.64 159 THR B CA 1
ATOM 2369 C C . THR B 1 159 ? 4.851 50.726 23.013 1.00 76.73 159 THR B C 1
ATOM 2370 O O . THR B 1 159 ? 4.007 49.858 23.261 1.00 71.06 159 THR B O 1
ATOM 2374 N N . GLY B 1 160 ? 6.134 50.434 22.805 1.00 79.37 160 GLY B N 1
ATOM 2375 C CA . GLY B 1 160 ? 6.632 49.078 22.931 1.00 70.95 160 GLY B CA 1
ATOM 2376 C C . GLY B 1 160 ? 6.229 48.139 21.822 1.00 68.21 160 GLY B C 1
ATOM 2377 O O . GLY B 1 160 ? 6.391 46.924 21.970 1.00 60.81 160 GLY B O 1
ATOM 2378 N N . LYS B 1 161 ? 5.714 48.661 20.713 1.00 61.72 161 LYS B N 1
ATOM 2379 C CA . LYS B 1 161 ? 5.249 47.814 19.624 1.00 65.90 161 LYS B CA 1
ATOM 2380 C C . LYS B 1 161 ? 6.435 47.219 18.876 1.00 79.97 161 LYS B C 1
ATOM 2381 O O . LYS B 1 161 ? 7.268 47.952 18.331 1.00 86.49 161 LYS B O 1
ATOM 2387 N N . GLY B 1 162 ? 6.512 45.890 18.852 1.00 75.18 162 GLY B N 1
ATOM 2388 C CA . GLY B 1 162 ? 7.525 45.197 18.085 1.00 71.74 162 GLY B CA 1
ATOM 2389 C C . GLY B 1 162 ? 8.868 45.045 18.758 1.00 60.03 162 GLY B C 1
ATOM 2390 O O . GLY B 1 162 ? 9.841 44.690 18.083 1.00 71.29 162 GLY B O 1
ATOM 2391 N N . ILE B 1 163 ? 8.959 45.290 20.064 1.00 59.90 163 ILE B N 1
ATOM 2392 C CA . ILE B 1 163 ? 10.230 45.209 20.774 1.00 59.71 163 ILE B CA 1
ATOM 2393 C C . ILE B 1 163 ? 10.461 43.786 21.264 1.00 55.63 163 ILE B C 1
ATOM 2394 O O . ILE B 1 163 ? 11.495 43.177 20.967 1.00 49.41 163 ILE B O 1
ATOM 2399 N N . GLU B 1 164 ? 9.502 43.249 22.024 1.00 57.22 164 GLU B N 1
ATOM 2400 C CA . GLU B 1 164 ? 9.635 41.884 22.524 1.00 54.16 164 GLU B CA 1
ATOM 2401 C C . GLU B 1 164 ? 9.704 40.884 21.378 1.00 57.69 164 GLU B C 1
ATOM 2402 O O . GLU B 1 164 ? 10.471 39.914 21.435 1.00 52.70 164 GLU B O 1
ATOM 2408 N N . GLU B 1 165 ? 8.908 41.102 20.329 1.00 55.01 165 GLU B N 1
ATOM 2409 C CA . GLU B 1 165 ? 8.980 40.239 19.155 1.00 55.80 165 GLU B CA 1
ATOM 2410 C C . GLU B 1 165 ? 10.354 40.316 18.502 1.00 66.19 165 GLU B C 1
ATOM 2411 O O . GLU B 1 165 ? 10.880 39.305 18.024 1.00 63.51 165 GLU B O 1
ATOM 2417 N N . MET B 1 166 ? 10.950 41.511 18.476 1.00 65.00 166 MET B N 1
ATOM 2418 C CA . MET B 1 166 ? 12.275 41.669 17.884 1.00 53.52 166 MET B CA 1
ATOM 2419 C C . MET B 1 166 ? 13.317 40.862 18.648 1.00 54.51 166 MET B C 1
ATOM 2420 O O . MET B 1 166 ? 14.097 40.111 18.052 1.00 60.57 166 MET B O 1
ATOM 2425 N N . PHE B 1 167 ? 13.343 41.007 19.975 1.00 56.66 167 PHE B N 1
ATOM 2426 C CA . PHE B 1 167 ? 14.330 40.294 20.779 1.00 48.31 167 PHE B CA 1
ATOM 2427 C C . PHE B 1 167 ? 14.115 38.788 20.719 1.00 53.69 167 PHE B C 1
ATOM 2428 O O . PHE B 1 167 ? 15.081 38.016 20.699 1.00 52.58 167 PHE B O 1
ATOM 2436 N N . ALA B 1 168 ? 12.854 38.350 20.692 1.00 65.52 168 ALA B N 1
ATOM 2437 C CA . ALA B 1 168 ? 12.573 36.923 20.581 1.00 60.55 168 ALA B CA 1
ATOM 2438 C C . ALA B 1 168 ? 13.051 36.372 19.244 1.00 57.40 168 ALA B C 1
ATOM 2439 O O . ALA B 1 168 ? 13.644 35.289 19.186 1.00 54.40 168 ALA B O 1
ATOM 2441 N N . ASP B 1 169 ? 12.808 37.110 18.157 1.00 59.48 169 ASP B N 1
ATOM 2442 C CA . ASP B 1 169 ? 13.238 36.650 16.841 1.00 59.26 169 ASP B CA 1
ATOM 2443 C C . ASP B 1 169 ? 14.757 36.650 16.723 1.00 54.20 169 ASP B C 1
ATOM 2444 O O . ASP B 1 169 ? 15.335 35.772 16.072 1.00 54.63 169 ASP B O 1
ATOM 2449 N N . ILE B 1 170 ? 15.420 37.630 17.341 1.00 55.91 170 ILE B N 1
ATOM 2450 C CA . ILE B 1 170 ? 16.881 37.669 17.322 1.00 56.22 170 ILE B CA 1
ATOM 2451 C C . ILE B 1 170 ? 17.450 36.468 18.066 1.00 49.41 170 ILE B C 1
ATOM 2452 O O . ILE B 1 170 ? 18.374 35.799 17.589 1.00 52.46 170 ILE B O 1
ATOM 2457 N N . ALA B 1 171 ? 16.902 36.177 19.248 1.00 51.38 171 ALA B N 1
ATOM 2458 C CA . ALA B 1 171 ? 17.327 34.996 19.990 1.00 45.90 171 ALA B CA 1
ATOM 2459 C C . ALA B 1 171 ? 17.098 33.731 19.174 1.00 51.17 171 ALA B C 1
ATOM 2460 O O . ALA B 1 171 ? 17.970 32.860 19.100 1.00 48.81 171 ALA B O 1
ATOM 2462 N N . LEU B 1 172 ? 15.930 33.624 18.536 1.00 51.75 172 LEU B N 1
ATOM 2463 C CA . LEU B 1 172 ? 15.628 32.446 17.729 1.00 54.61 172 LEU B CA 1
ATOM 2464 C C . LEU B 1 172 ? 16.627 32.279 16.590 1.00 58.72 172 LEU B C 1
ATOM 2465 O O . LEU B 1 172 ? 17.100 31.168 16.330 1.00 66.33 172 LEU B O 1
ATOM 2470 N N . GLN B 1 173 ? 16.963 33.372 15.901 1.00 57.00 173 GLN B N 1
ATOM 2471 C CA . GLN B 1 173 ? 17.859 33.261 14.754 1.00 60.23 173 GLN B CA 1
ATOM 2472 C C . GLN B 1 173 ? 19.284 32.919 15.172 1.00 57.85 173 GLN B C 1
ATOM 2473 O O . GLN B 1 173 ? 20.001 32.246 14.423 1.00 60.51 173 GLN B O 1
ATOM 2479 N N . ARG B 1 174 ? 19.710 33.361 16.355 1.00 46.52 174 ARG B N 1
ATOM 2480 C CA . ARG B 1 174 ? 21.092 33.180 16.776 1.00 50.17 174 ARG B CA 1
ATOM 2481 C C . ARG B 1 174 ? 21.331 31.882 17.532 1.00 52.26 174 ARG B C 1
ATOM 2482 O O . ARG B 1 174 ? 22.475 31.420 17.590 1.00 50.74 174 ARG B O 1
ATOM 2490 N N . VAL B 1 175 ? 20.291 31.281 18.110 1.00 63.44 175 VAL B N 1
ATOM 2491 C CA . VAL B 1 175 ? 20.463 29.968 18.721 1.00 64.42 175 VAL B CA 1
ATOM 2492 C C . VAL B 1 175 ? 20.538 28.883 17.656 1.00 62.17 175 VAL B C 1
ATOM 2493 O O . VAL B 1 175 ? 21.175 27.844 17.868 1.00 74.42 175 VAL B O 1
ATOM 2497 N N . GLU B 1 176 ? 19.894 29.095 16.506 1.00 53.76 176 GLU B N 1
ATOM 2498 C CA . GLU B 1 176 ? 19.930 28.098 15.444 1.00 68.51 176 GLU B CA 1
ATOM 2499 C C . GLU B 1 176 ? 21.320 28.000 14.831 1.00 82.27 176 GLU B C 1
ATOM 2500 O O . GLU B 1 176 ? 21.829 26.896 14.604 1.00 73.64 176 GLU B O 1
ATOM 2506 N N . ALA B 1 177 ? 21.954 29.144 14.568 1.00 80.94 177 ALA B N 1
ATOM 2507 C CA . ALA B 1 177 ? 23.273 29.130 13.947 1.00 77.25 177 ALA B CA 1
ATOM 2508 C C . ALA B 1 177 ? 24.347 28.680 14.930 1.00 72.21 177 ALA B C 1
ATOM 2509 O O . ALA B 1 177 ? 25.286 27.972 14.547 1.00 96.40 177 ALA B O 1
ATOM 2511 N N . ASN B 1 178 ? 24.230 29.080 16.199 1.00 65.97 178 ASN B N 1
ATOM 2512 C CA . ASN B 1 178 ? 25.251 28.719 17.178 1.00 68.67 178 ASN B CA 1
ATOM 2513 C C . ASN B 1 178 ? 25.252 27.225 17.475 1.00 80.04 178 ASN B C 1
ATOM 2514 O O . ASN B 1 178 ? 26.287 26.676 17.868 1.00 98.76 178 ASN B O 1
ATOM 2519 N N . ARG B 1 179 ? 24.117 26.553 17.296 1.00 73.12 179 ARG B N 1
ATOM 2520 C CA . ARG B 1 179 ? 24.040 25.118 17.527 1.00 88.61 179 ARG B CA 1
ATOM 2521 C C . ARG B 1 179 ? 24.369 24.300 16.285 1.00 100.86 179 ARG B C 1
ATOM 2522 O O . ARG B 1 179 ? 24.545 23.081 16.393 1.00 91.36 179 ARG B O 1
ATOM 2530 N N . SER B 1 180 ? 24.466 24.935 15.121 1.00 104.79 180 SER B N 1
ATOM 2531 C CA . SER B 1 180 ? 24.815 24.237 13.890 1.00 102.52 180 SER B CA 1
ATOM 2532 C C . SER B 1 180 ? 26.227 23.664 13.971 1.00 92.10 180 SER B C 1
ATOM 2533 O O . SER B 1 180 ? 26.987 23.720 13.006 1.00 107.63 180 SER B O 1
#

Nearest PDB structures (foldseek):
  5zpu-assembly1_A  TM=8.824E-01  e=1.618E-11  Homo sapiens
  3wyf-assembly1_A  TM=8.352E-01  e=1.337E-11  Saccharomyces cerevisiae AWRI796
  3m1i-assembly1_A  TM=8.389E-01  e=1.959E-11  Saccharomyces cerevisiae
  7mo0-assembly1_A  TM=8.516E-01  e=3.946E-11  Homo sapiens
  3icq-assembly2_C  TM=7.696E-01  e=2.202E-10  Saccharomyces cerevisiae

Secondary structure (DSSP, 8-state):
--EEEEEEE--TTSSHHHHHHHHHSS------SEEEEEEEETTEEEEEEEE--TTGGGTT---GGGTTT-SEEEEEEETT-HHHHHTHHHHHHHHHHHS-S-EEEEEEE-TTTT---------SSSTT-EEEEEE-BTTTTBTHHHHHHHHHHHHHHHHH-/-------EEEEEEE--TTSSHHHHHHHHHSS---S----SEEEEEEEETTEEEEEEEE--TTTTTTT---GGGTTT-SEEEEEEESS-HHHHHTHHHHHHHHHHH--S-EEEEEEE-GGG--------S-S-SSS-EEEEEE-BTTTTBTHHHHHHHHHHHHHHHHH-

InterPro domains:
  IPR001806 Small GTPase [PF00071] (10-171)
  IPR001806 Small GTPase [PS51421] (1-207)
  IPR001806 Small GTPase [SM00174] (11-174)
  IPR005225 Small GTP-binding domain [TIGR00231] (10-167)
  IPR027417 P-loop containing nucleoside triphosphate hydrolase [G3DSA:3.40.50.300] (3-204)
  IPR027417 P-loop containing nucleoside triphosphate hydrolase [SSF52540] (7-183)
  IPR050209 Membrane trafficking Rab GTPases [PTHR47979] (8-186)

Foldseek 3Di:
DEEAEEEEDWAPPQQQVLLVVCVVPLDGDCDDQWDWDWDDDVPDIYIYIYGYQVCCNVVPPRDLVRLARHQEYEQGGECQDVVRLVVCVVVVVSNCVRPNNHQYEYEHEPPVPVCVDPVDNPCVDDPPSHVYYFYAYSVVGPTSVVVVNVVVNVSVVVVVD/DDDDDAAEAAEEEDFAPPLQQVLLVVCVVPLDDDPDDDDQWDWDWDCDDPGIYIYIYGYQVPVNVVPPRDLVRQARHQAYEQGGELADLVRVVPVVVVVVSNCVSPNNHAYEYEHEQPVPCPPSCDDCPDDDPDNSHPYYFYAYSVVGPGSVVVVNVVVNVSVVVVVD

Organism: Bombyx mori (NCBI:txid7091)

Radius of gyration: 22.66 Å; Cα contacts (8 Å, |Δi|>4): 581; chains: 2; bounding box: 68×43×55 Å

Sequence (329 aa):
TPVLKVILCGEYGVGKSSLFRRFINNTFVPGLDHFEKLYQVADKDVKLQLWDTGGMERIASVTSSYYKFAEAAILVFSLDNASSFHILSQHLLEIVSYAENAKIFLCGNKSDLEGDADIETFCEQCHNLVNSTYKTSCKTGKGIEEMFADIALQRVEANRSMAVVKTPVLKVILCGEYGVGKSSLFRRFINNTFVPNSGLDHFEKLYQVADKDVKLQLWDTGGMERIASVTSSYYKFAEAAILVFSLDNASSFHILSQHLLEIVSYAENAKIFLCGNKSDLEGDADIETFCEQCHNLVNSTYKTSCKTGKGIEEMFADIALQRVEANRS

Solvent-accessible surface area: 17711 Å² total; per-residue (Å²): 98,78,61,8,22,3,0,0,2,1,51,118,47,2,12,6,63,31,0,14,96,28,3,72,72,87,57,73,99,153,138,121,76,53,71,77,66,108,42,128,27,85,111,30,55,5,59,2,32,2,60,12,14,51,36,80,30,168,118,90,48,40,91,38,77,22,13,84,176,7,54,0,0,0,0,0,11,5,11,26,47,22,12,0,9,41,40,0,24,100,17,4,87,59,0,68,75,100,12,128,142,9,40,1,0,2,0,2,3,65,37,65,102,39,125,56,89,30,99,71,51,78,100,12,71,78,187,140,48,35,67,37,60,31,124,0,1,4,123,93,19,149,19,2,108,117,0,6,48,43,1,0,79,38,0,7,106,46,86,134,124,218,96,116,99,135,20,76,24,16,13,2,0,0,2,2,68,104,42,4,9,8,67,35,0,12,99,20,3,67,68,89,45,89,74,121,87,127,138,113,75,50,66,69,64,79,34,115,20,95,143,51,58,9,49,2,11,2,41,12,14,47,30,78,40,154,110,94,54,48,71,39,36,29,20,53,65,8,61,0,0,0,1,0,4,8,5,88,64,37,63,1,44,127,63,2,73,104,35,15,102,71,0,66,72,97,11,131,154,6,57,0,0,3,0,1,2,71,36,71,115,36,101,83,70,29,150,112,13,191,110,50,90,95,183,137,47,29,54,26,65,31,109,0,1,6,130,82,8,147,19,2,80,115,0,5,47,44,0,0,78,43,1,20,107,51,81,216,121